Protein AF-A0A5E4LXY0-F1 (afdb_monomer_lite)

Sequence (237 aa):
MLNLQKIKDLVASKDISALKKYMGENNLVLDKLHHTIVPANKKEIAAKITYLDQTQHIKKIFLNSIFGLLSNDSSRWSDKRIGQSITLTGRCVVRHMSAMANKLLTGKYDYQGETVLYNDTDSVASNTGIETSVGSMTIEELFKKGKLFKNDHGKEYSFNDLIQITQYNNYTHGIQYQNYAAVYRHKVTKKRYVVTTSAGRKVCLTEDHGIMIIDNGNLISKSPAELKIGDKIISAQ

Foldseek 3Di:
DDDPVVQVVCVVVVPPPVNVVSCVVQQWDQPPVVRDIDHNCPPVVVVVVVVVVVVVVVVVVVVVVVLVLCCDPVHPNHDVVSNVVVVVVVVVVLLQVLQVVCCLQVVGRGNPDPDPPDPDPDDDDQQDWFAKPVGIDGLVVVQVPAPDWDDDPQKIKGADPVIWTWDQDPPVRDTDTDGDPIRIDRDDPFDWDWDADPVRDTDIDTQPFWFFFQDPNRTDTDGSVPDDVPTHGDDDD

Secondary structure (DSSP, 8-state):
---HHHHHHHHHTT-HHHHHHHHHHTTEEEETTTTEEEES-HHHHHHHHHHHHHHHHHHHHHHHHHHHHHH-TTSTT--HHHHHHHHHHHHHHHHHHHHHHHHHHHS---TTSSS-----SS---TT-EEEETTEEEEHHHHHHT-SEEEEETTEEEEE-SS-EEEEEETTTTEEEEEE-S-EEEE-----EEEEE-TTS-EEEEETT-PEEEEETTEEEEE-TTT--TT-EE----

Structure (mmCIF, N/CA/C/O backbone):
data_AF-A0A5E4LXY0-F1
#
_entry.id   AF-A0A5E4LXY0-F1
#
loop_
_atom_site.group_PDB
_atom_site.id
_atom_site.type_symbol
_atom_site.label_atom_id
_atom_site.label_alt_id
_atom_site.label_comp_id
_atom_site.label_asym_id
_atom_site.label_entity_id
_atom_site.label_seq_id
_atom_site.pdbx_PDB_ins_code
_atom_site.Cartn_x
_atom_site.Cartn_y
_atom_site.Cartn_z
_atom_site.occupancy
_atom_site.B_iso_or_equiv
_atom_site.auth_seq_id
_atom_site.auth_comp_id
_atom_site.auth_asym_id
_atom_site.auth_atom_id
_atom_site.pdbx_PDB_model_num
ATOM 1 N N . MET A 1 1 ? 16.370 18.026 25.046 1.00 57.47 1 MET A N 1
ATOM 2 C CA . MET A 1 1 ? 15.536 16.982 24.403 1.00 57.47 1 MET A CA 1
ATOM 3 C C . MET A 1 1 ? 14.255 16.870 25.218 1.00 57.47 1 MET A C 1
ATOM 5 O O . MET A 1 1 ? 14.359 16.867 26.438 1.00 57.47 1 MET A O 1
ATOM 9 N N . LEU A 1 2 ? 13.077 16.867 24.589 1.00 72.00 2 LEU A N 1
ATOM 10 C CA . LEU A 1 2 ? 11.798 16.832 25.309 1.00 72.00 2 LEU A CA 1
ATOM 11 C C . LEU A 1 2 ? 11.676 15.522 26.111 1.00 72.00 2 LEU A C 1
ATOM 13 O O . LEU A 1 2 ? 11.846 14.449 25.534 1.00 72.00 2 LEU A O 1
ATOM 17 N N . ASN A 1 3 ? 11.386 15.586 27.415 1.00 80.25 3 ASN A N 1
ATOM 18 C CA . ASN A 1 3 ? 11.214 14.384 28.236 1.00 80.25 3 ASN A CA 1
ATOM 19 C C . ASN A 1 3 ? 9.731 13.989 28.274 1.00 80.25 3 ASN A C 1
ATOM 21 O O . ASN A 1 3 ? 8.949 14.504 29.072 1.00 80.25 3 ASN A O 1
ATOM 25 N N . LEU A 1 4 ? 9.358 13.061 27.391 1.00 77.75 4 LEU A N 1
ATOM 26 C CA . LEU A 1 4 ? 7.982 12.579 27.247 1.00 77.75 4 LEU A CA 1
ATOM 27 C C . LEU A 1 4 ? 7.456 11.878 28.506 1.00 77.75 4 LEU A C 1
ATOM 29 O O . LEU A 1 4 ? 6.261 11.962 28.782 1.00 77.75 4 LEU A O 1
ATOM 33 N N . GLN A 1 5 ? 8.326 11.215 29.273 1.00 81.56 5 GLN A N 1
ATOM 34 C CA . GLN A 1 5 ? 7.917 10.531 30.499 1.00 81.56 5 GLN A CA 1
ATOM 35 C C . GLN A 1 5 ? 7.495 11.545 31.564 1.00 81.56 5 GLN A C 1
ATOM 37 O O . GLN A 1 5 ? 6.401 11.451 32.106 1.00 81.56 5 GLN A O 1
ATOM 42 N N . LYS A 1 6 ? 8.285 12.609 31.732 1.00 81.56 6 LYS A N 1
ATOM 43 C CA . LYS A 1 6 ? 7.977 13.699 32.665 1.00 81.56 6 LYS A CA 1
ATOM 44 C C . LYS A 1 6 ? 6.644 14.392 32.354 1.00 81.56 6 LYS A C 1
ATOM 46 O O . LYS A 1 6 ? 5.927 14.762 33.276 1.00 81.56 6 LYS A O 1
ATOM 51 N N . ILE A 1 7 ? 6.278 14.544 31.076 1.00 80.06 7 ILE A N 1
ATOM 52 C CA . ILE A 1 7 ? 4.961 15.086 30.686 1.00 80.06 7 ILE A CA 1
ATOM 53 C C . ILE A 1 7 ? 3.836 14.135 31.105 1.00 80.06 7 ILE A C 1
ATOM 55 O O . ILE A 1 7 ? 2.842 14.589 31.664 1.00 80.06 7 ILE A O 1
ATOM 59 N N . LYS A 1 8 ? 3.983 12.828 30.856 1.00 82.50 8 LYS A N 1
ATOM 60 C CA . LYS A 1 8 ? 2.978 11.826 31.247 1.00 82.50 8 LYS A CA 1
ATOM 61 C C . LYS A 1 8 ? 2.768 11.802 32.758 1.00 82.50 8 LYS A C 1
ATOM 63 O O . LYS A 1 8 ? 1.623 11.785 33.202 1.00 82.50 8 LYS A O 1
ATOM 68 N N . ASP A 1 9 ? 3.852 11.876 33.521 1.00 85.69 9 ASP A N 1
ATOM 69 C CA . ASP A 1 9 ? 3.806 11.872 34.982 1.00 85.69 9 ASP A CA 1
ATOM 70 C C . ASP A 1 9 ? 3.111 13.139 35.523 1.00 85.69 9 ASP A C 1
ATOM 72 O O . ASP A 1 9 ? 2.279 13.050 36.423 1.00 85.69 9 ASP A O 1
ATOM 76 N N . LEU A 1 10 ? 3.371 14.309 34.921 1.00 83.38 10 LEU A N 1
ATOM 77 C CA . LEU A 1 10 ? 2.709 15.578 35.268 1.00 83.38 10 LEU A CA 1
ATOM 78 C C . LEU A 1 10 ? 1.220 15.615 34.886 1.00 83.38 10 LEU A C 1
ATOM 80 O O . LEU A 1 10 ? 0.410 16.234 35.574 1.00 83.38 10 LEU A O 1
ATOM 84 N N . VAL A 1 11 ? 0.840 14.957 33.789 1.00 81.94 11 VAL A N 1
ATOM 85 C CA . VAL A 1 11 ? -0.572 14.804 33.405 1.00 81.94 11 VAL A CA 1
ATOM 86 C C . VAL A 1 11 ? -1.286 13.852 34.371 1.00 81.94 11 VAL A C 1
ATOM 88 O O . VAL A 1 11 ? -2.413 14.132 34.780 1.00 81.94 11 VAL A O 1
ATOM 91 N N . ALA A 1 12 ? -0.628 12.765 34.783 1.00 84.31 12 ALA A N 1
ATOM 92 C CA . ALA A 1 12 ? -1.168 11.810 35.748 1.00 84.31 12 ALA A CA 1
ATOM 93 C C . ALA A 1 12 ? -1.328 12.417 37.153 1.00 84.31 12 ALA A C 1
ATOM 95 O O . ALA A 1 12 ? -2.319 12.138 37.829 1.00 84.31 12 ALA A O 1
ATOM 96 N N . SER A 1 13 ? -0.401 13.286 37.573 1.00 84.56 13 SER A N 1
ATOM 97 C CA . SER A 1 13 ? -0.448 13.962 38.876 1.00 84.56 13 SER A CA 1
ATOM 98 C C . SER A 1 13 ? -1.488 15.087 38.966 1.00 84.56 13 SER A C 1
ATOM 100 O O . SER A 1 13 ? -1.750 15.577 40.063 1.00 84.56 13 SER A O 1
ATOM 102 N N . LYS A 1 14 ? -2.097 15.493 37.839 1.00 82.44 14 LYS A N 1
ATOM 103 C CA . LYS A 1 14 ? -3.066 16.604 37.731 1.00 82.44 14 LYS A CA 1
ATOM 104 C C . LYS A 1 14 ? -2.541 17.957 38.242 1.00 82.44 14 LYS A C 1
ATOM 106 O O . LYS A 1 14 ? -3.333 18.859 38.518 1.00 82.44 14 LYS A O 1
ATOM 111 N N . ASP A 1 15 ? -1.224 18.138 38.323 1.00 85.88 15 ASP A N 1
ATOM 112 C CA . ASP A 1 15 ? -0.617 19.410 38.721 1.00 85.88 15 ASP A CA 1
ATOM 113 C C . ASP A 1 15 ? -0.570 20.387 37.534 1.00 85.88 15 ASP A C 1
ATOM 115 O O . ASP A 1 15 ? 0.359 20.412 36.721 1.00 85.88 15 ASP A O 1
ATOM 119 N N . ILE A 1 16 ? -1.608 21.220 37.442 1.00 81.62 16 ILE A N 1
ATOM 120 C CA . ILE A 1 16 ? -1.788 22.202 36.366 1.00 81.62 16 ILE A CA 1
ATOM 121 C C . ILE A 1 16 ? -0.680 23.268 36.384 1.00 81.62 16 ILE A C 1
ATOM 123 O O . ILE A 1 16 ? -0.283 23.766 35.326 1.00 81.62 16 ILE A O 1
ATOM 127 N N . SER A 1 17 ? -0.169 23.628 37.562 1.00 84.81 17 SER A N 1
ATOM 128 C CA . SER A 1 17 ? 0.839 24.682 37.717 1.00 84.81 17 SER A CA 1
ATOM 129 C C . SER A 1 17 ? 2.208 24.203 37.249 1.00 84.81 17 SER A C 1
ATOM 131 O O . SER A 1 17 ? 2.859 24.879 36.445 1.00 84.81 17 SER A O 1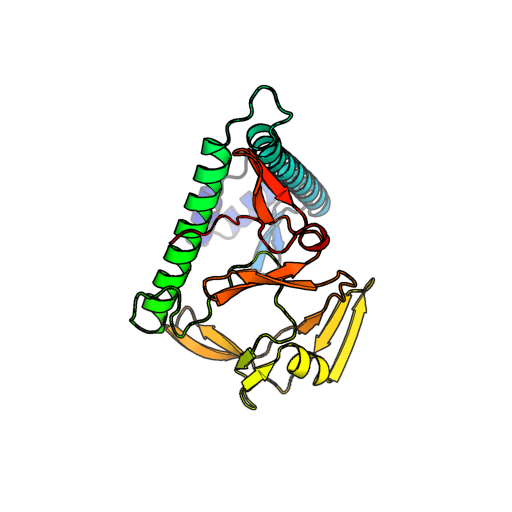
ATOM 133 N N . ALA A 1 18 ? 2.617 23.007 37.680 1.00 83.00 18 ALA A N 1
ATOM 134 C CA . ALA A 1 18 ? 3.858 22.391 37.221 1.00 83.00 18 ALA A CA 1
ATOM 135 C C . ALA A 1 18 ? 3.816 22.081 35.718 1.00 83.00 18 ALA A C 1
ATOM 137 O O . ALA A 1 18 ? 4.804 22.313 35.016 1.00 83.00 18 ALA A O 1
ATOM 138 N N . LEU A 1 19 ? 2.664 21.639 35.200 1.00 82.50 19 LEU A N 1
ATOM 139 C CA . LEU A 1 19 ? 2.481 21.384 33.772 1.00 82.50 19 LEU A CA 1
ATOM 140 C C . LEU A 1 19 ? 2.608 22.669 32.940 1.00 82.50 19 LEU A C 1
ATOM 142 O O . LEU A 1 19 ? 3.349 22.681 31.959 1.00 82.50 19 LEU A O 1
ATOM 146 N N . LYS A 1 20 ? 1.960 23.770 33.346 1.00 82.38 20 LYS A N 1
ATOM 147 C CA . LYS A 1 20 ? 2.089 25.071 32.660 1.00 82.38 20 LYS A CA 1
ATOM 148 C C . LYS A 1 20 ? 3.527 25.583 32.658 1.00 82.38 20 LYS A C 1
ATOM 150 O O . LYS A 1 20 ? 3.991 26.066 31.626 1.00 82.38 20 LYS A O 1
ATOM 155 N N . LYS A 1 21 ? 4.236 25.449 33.783 1.00 86.06 21 LYS A N 1
ATOM 156 C CA . LYS A 1 21 ? 5.650 25.833 33.891 1.00 86.06 21 LYS A CA 1
ATOM 157 C C . LYS A 1 21 ? 6.516 25.020 32.926 1.00 86.06 21 LYS A C 1
ATOM 159 O O . LYS A 1 21 ? 7.253 25.595 32.132 1.00 86.06 21 LYS A O 1
ATOM 164 N N . TYR A 1 22 ? 6.352 23.698 32.927 1.00 84.25 22 TYR A N 1
ATOM 165 C CA . TYR A 1 22 ? 7.094 22.802 32.041 1.00 84.25 22 TYR A CA 1
ATOM 166 C C . TYR A 1 22 ? 6.788 23.055 30.555 1.00 84.25 22 TYR A C 1
ATOM 168 O O . TYR A 1 22 ? 7.688 23.011 29.715 1.00 84.25 22 TYR A O 1
ATOM 176 N N . MET A 1 23 ? 5.528 23.351 30.222 1.00 82.81 23 MET A N 1
ATOM 177 C CA . MET A 1 23 ? 5.122 23.723 28.866 1.00 82.81 23 MET A CA 1
ATOM 178 C C . MET A 1 23 ? 5.769 25.038 28.415 1.00 82.81 23 MET A C 1
ATOM 180 O O . MET A 1 23 ? 6.268 25.100 27.293 1.00 82.81 23 MET A O 1
ATOM 184 N N . GLY A 1 24 ? 5.820 26.051 29.285 1.00 82.12 24 GLY A N 1
ATOM 185 C CA . GLY A 1 24 ? 6.496 27.321 29.006 1.00 82.12 24 GLY A CA 1
ATOM 186 C C . GLY A 1 24 ? 8.000 27.155 28.777 1.00 82.12 24 GLY A C 1
ATOM 187 O O . GLY A 1 24 ? 8.526 27.657 27.790 1.00 82.12 24 GLY A O 1
ATOM 188 N N . GLU A 1 25 ? 8.675 26.374 29.624 1.00 84.19 25 GLU A N 1
ATOM 189 C CA . GLU A 1 25 ? 10.115 26.082 29.503 1.00 84.19 25 GLU A CA 1
ATOM 190 C C . GLU A 1 25 ? 10.480 25.342 28.202 1.00 84.19 25 GLU A C 1
ATOM 192 O O . GLU A 1 25 ? 11.606 25.451 27.722 1.00 84.19 25 GLU A O 1
ATOM 197 N N . ASN A 1 26 ? 9.539 24.590 27.620 1.00 80.75 26 ASN A N 1
ATOM 198 C CA . ASN A 1 26 ? 9.763 23.771 26.424 1.00 80.75 26 ASN A CA 1
ATOM 199 C C . ASN A 1 26 ? 9.047 24.300 25.169 1.00 80.75 26 ASN A C 1
ATOM 201 O O . ASN A 1 26 ? 8.953 23.574 24.178 1.00 80.75 26 ASN A O 1
ATOM 205 N N . ASN A 1 27 ? 8.549 25.543 25.189 1.00 80.94 27 ASN A N 1
ATOM 206 C CA . ASN A 1 27 ? 7.806 26.154 24.081 1.00 80.94 27 ASN A CA 1
ATOM 207 C C . ASN A 1 27 ? 6.647 25.274 23.576 1.00 80.94 27 ASN A C 1
ATOM 209 O O . ASN A 1 27 ? 6.503 25.036 22.375 1.00 80.94 27 ASN A O 1
ATOM 213 N N . LEU A 1 28 ? 5.818 24.777 24.493 1.00 82.81 28 LEU A N 1
ATOM 214 C CA . LEU A 1 28 ? 4.635 23.969 24.206 1.00 82.81 28 LEU A CA 1
ATOM 215 C C . LEU A 1 28 ? 3.352 24.765 24.474 1.00 82.81 28 LEU A C 1
ATOM 217 O O . LEU A 1 28 ? 3.246 25.506 25.449 1.00 82.81 28 LEU A O 1
ATOM 221 N N . VAL A 1 29 ? 2.345 24.567 23.632 1.00 82.50 29 VAL A N 1
ATOM 222 C CA . VAL A 1 29 ? 1.012 25.164 23.727 1.00 82.50 29 VAL A CA 1
ATOM 223 C C . VAL A 1 29 ? -0.057 24.080 23.678 1.00 82.50 29 VAL A C 1
ATOM 225 O O . VAL A 1 29 ? 0.104 23.042 23.040 1.00 82.50 29 VAL A O 1
ATOM 228 N N . LEU A 1 30 ? -1.170 24.312 24.367 1.00 79.75 30 LEU A N 1
ATOM 229 C CA . LEU A 1 30 ? -2.322 23.424 24.287 1.00 79.75 30 LEU A CA 1
ATOM 230 C C . LEU A 1 30 ? -3.119 23.756 23.023 1.00 79.75 30 LEU A C 1
ATOM 232 O O . LEU A 1 30 ? -3.649 24.862 22.891 1.00 79.75 30 LEU A O 1
ATOM 236 N N . ASP A 1 31 ? -3.229 22.793 22.116 1.00 78.12 31 ASP A N 1
ATOM 237 C CA . ASP A 1 31 ? -4.178 22.858 21.017 1.00 78.12 31 ASP A CA 1
ATOM 238 C C . ASP A 1 31 ? -5.581 22.584 21.567 1.00 78.12 31 ASP A C 1
ATOM 240 O O . ASP A 1 31 ? -5.933 21.450 21.899 1.00 78.12 31 ASP A O 1
ATOM 244 N N . LYS A 1 32 ? -6.372 23.649 21.723 1.00 77.25 32 LYS A N 1
ATOM 245 C CA . LYS A 1 32 ? -7.717 23.581 22.314 1.00 77.25 32 LYS A CA 1
ATOM 246 C C . LYS A 1 32 ? -8.699 22.771 21.467 1.00 77.25 32 LYS A C 1
ATOM 248 O O . LYS A 1 32 ? -9.696 22.317 22.011 1.00 77.25 32 LYS A O 1
ATOM 253 N N . LEU A 1 33 ? -8.430 22.614 20.170 1.00 73.19 33 LEU A N 1
ATOM 254 C CA . LEU A 1 33 ? -9.339 21.961 19.230 1.00 73.19 33 LEU A CA 1
ATOM 255 C C . LEU A 1 33 ? -9.165 20.438 19.242 1.00 73.19 33 LEU A C 1
ATOM 257 O O . LEU A 1 33 ? -10.138 19.701 19.133 1.00 73.19 33 LEU A O 1
ATOM 261 N N . HIS A 1 34 ? -7.929 19.973 19.430 1.00 69.56 34 HIS A N 1
ATOM 262 C CA . HIS A 1 34 ? -7.596 18.546 19.482 1.00 69.56 34 HIS A CA 1
ATOM 263 C C . HIS A 1 34 ? -7.291 18.036 20.897 1.00 69.56 34 HIS A C 1
ATOM 265 O O . HIS A 1 34 ? -7.009 16.855 21.070 1.00 69.56 34 HIS A O 1
ATOM 271 N N . HIS A 1 35 ? -7.333 18.909 21.910 1.00 75.50 35 HIS A N 1
ATOM 272 C CA . HIS A 1 35 ? -6.935 18.610 23.292 1.00 75.50 35 HIS A CA 1
ATOM 273 C C . HIS A 1 35 ? -5.520 18.009 23.405 1.00 75.50 35 HIS A C 1
ATOM 275 O O . HIS A 1 35 ? -5.229 17.221 24.303 1.00 75.50 35 HIS A O 1
ATOM 281 N N . THR A 1 36 ? -4.617 18.403 22.503 1.00 76.50 36 THR A N 1
ATOM 282 C CA . THR A 1 36 ? -3.235 17.906 22.432 1.00 76.50 36 THR A CA 1
ATOM 283 C C . THR A 1 36 ? -2.228 18.990 22.786 1.00 76.50 36 THR A C 1
ATOM 285 O O . THR A 1 36 ? -2.414 20.156 22.447 1.00 76.50 36 THR A O 1
ATOM 288 N N . ILE A 1 37 ? -1.112 18.614 23.407 1.00 76.19 37 ILE A N 1
ATOM 289 C CA . ILE A 1 37 ? 0.019 19.521 23.622 1.00 76.19 37 ILE A CA 1
ATOM 290 C C . ILE A 1 37 ? 0.865 19.540 22.347 1.00 76.19 37 ILE A C 1
ATOM 292 O O . ILE A 1 37 ? 1.416 18.515 21.949 1.00 76.19 37 ILE A O 1
ATOM 296 N N . VAL A 1 38 ? 0.963 20.703 21.710 1.00 77.12 38 VAL A N 1
ATOM 297 C CA . VAL A 1 38 ? 1.720 20.909 20.472 1.00 77.12 38 VAL A CA 1
ATOM 298 C C . VAL A 1 38 ? 2.796 21.966 20.687 1.00 77.12 38 VAL A C 1
ATOM 300 O O . VAL A 1 38 ? 2.661 22.814 21.561 1.00 77.12 38 VAL A O 1
ATOM 303 N N . PRO A 1 39 ? 3.880 21.975 19.914 1.00 77.69 39 PRO A N 1
ATOM 304 C CA . PRO A 1 39 ? 4.881 23.021 20.061 1.00 77.69 39 PRO A CA 1
ATOM 305 C C . PRO A 1 39 ? 4.375 24.380 19.561 1.00 77.69 39 PRO A C 1
ATOM 307 O O . PRO A 1 39 ? 3.607 24.460 18.600 1.00 77.69 39 PRO A O 1
ATOM 310 N N . ALA A 1 40 ? 4.845 25.456 20.191 1.00 75.69 40 ALA A N 1
ATOM 311 C CA . ALA A 1 40 ? 4.483 26.832 19.864 1.00 75.69 40 ALA A CA 1
ATOM 312 C C . ALA A 1 40 ? 4.945 27.227 18.452 1.00 75.69 40 ALA A C 1
ATOM 314 O O . ALA A 1 40 ? 4.203 27.866 17.707 1.00 75.69 40 ALA A O 1
ATOM 315 N N . ASN A 1 41 ? 6.146 26.796 18.046 1.00 77.62 41 ASN A N 1
ATOM 316 C CA . ASN A 1 41 ? 6.693 27.097 16.724 1.00 77.62 41 ASN A CA 1
ATOM 317 C C . ASN A 1 41 ? 6.240 26.077 15.666 1.00 77.62 41 ASN A C 1
ATOM 319 O O . ASN A 1 41 ? 7.024 25.271 15.158 1.00 77.62 41 ASN A O 1
ATOM 323 N N . LYS A 1 42 ? 4.946 26.111 15.322 1.00 75.00 42 LYS A N 1
ATOM 324 C CA . LYS A 1 42 ? 4.349 25.198 14.329 1.00 75.00 42 LYS A CA 1
ATOM 325 C C . LYS A 1 42 ? 5.064 25.253 12.967 1.00 75.00 42 LYS A C 1
ATOM 327 O O . LYS A 1 42 ? 5.176 24.227 12.303 1.00 75.00 42 LYS A O 1
ATOM 332 N N . LYS A 1 43 ? 5.588 26.420 12.565 1.00 77.75 43 LYS A N 1
ATOM 333 C CA . LYS A 1 43 ? 6.234 26.629 11.255 1.00 77.75 43 LYS A CA 1
ATOM 334 C C . LYS A 1 43 ? 7.592 25.929 11.146 1.00 77.75 43 LYS A C 1
ATOM 336 O O . LYS A 1 43 ? 7.849 25.251 10.155 1.00 77.75 43 LYS A O 1
ATOM 341 N N . GLU A 1 44 ? 8.436 26.052 12.167 1.00 77.62 44 GLU A N 1
ATOM 342 C CA . GLU A 1 44 ? 9.748 25.390 12.207 1.00 77.62 44 GLU A CA 1
ATOM 343 C C . GLU A 1 44 ? 9.609 23.861 12.236 1.00 77.62 44 GLU A C 1
ATOM 345 O O . GLU A 1 44 ? 10.328 23.141 11.544 1.00 77.62 44 GLU A O 1
ATOM 350 N N . ILE A 1 45 ? 8.627 23.352 12.979 1.00 79.06 45 ILE A N 1
ATOM 351 C CA . ILE A 1 45 ? 8.371 21.911 13.051 1.00 79.06 45 ILE A CA 1
ATOM 352 C C . ILE A 1 45 ? 7.772 21.373 11.763 1.00 79.06 45 ILE A C 1
ATOM 354 O O . ILE A 1 45 ? 8.191 20.307 11.327 1.00 79.06 45 ILE A O 1
ATOM 358 N N . ALA A 1 46 ? 6.864 22.103 11.115 1.00 78.06 46 ALA A N 1
ATOM 359 C CA . ALA A 1 46 ? 6.365 21.722 9.797 1.00 78.06 46 ALA A CA 1
ATOM 360 C C . ALA A 1 46 ? 7.508 21.626 8.769 1.00 78.06 46 ALA A C 1
ATOM 362 O O . ALA A 1 46 ? 7.580 20.653 8.016 1.00 78.06 46 ALA A O 1
ATOM 363 N N . ALA A 1 47 ? 8.450 22.578 8.790 1.00 80.31 47 ALA A N 1
ATOM 364 C CA . ALA A 1 47 ? 9.643 22.530 7.946 1.00 80.31 47 ALA A CA 1
ATOM 365 C C . ALA A 1 47 ? 10.522 21.308 8.265 1.00 80.31 47 ALA A C 1
ATOM 367 O O . ALA A 1 47 ? 10.954 20.599 7.356 1.00 80.31 47 ALA A O 1
ATOM 368 N N . LYS A 1 48 ? 10.728 21.000 9.551 1.00 82.00 48 LYS A N 1
ATOM 369 C CA . LYS A 1 48 ? 11.496 19.824 9.983 1.00 82.00 48 LYS A CA 1
ATOM 370 C C . LYS A 1 48 ? 10.819 18.501 9.618 1.00 82.00 48 LYS A C 1
ATOM 372 O O . LYS A 1 48 ? 11.505 17.582 9.184 1.00 82.00 48 LYS A O 1
ATOM 377 N N . ILE A 1 49 ? 9.498 18.399 9.769 1.00 80.62 49 ILE A N 1
ATOM 378 C CA . ILE A 1 49 ? 8.710 17.231 9.349 1.00 80.62 49 ILE A CA 1
ATOM 379 C C . ILE A 1 49 ? 8.867 17.031 7.845 1.00 80.62 49 ILE A C 1
ATOM 381 O O . ILE A 1 49 ? 9.210 15.935 7.424 1.00 80.62 49 ILE A O 1
ATOM 385 N N . THR A 1 50 ? 8.708 18.096 7.057 1.00 85.50 50 THR A N 1
ATOM 386 C CA . THR A 1 50 ? 8.870 18.045 5.595 1.00 85.50 50 THR A CA 1
ATOM 387 C C . THR A 1 50 ? 10.272 17.574 5.206 1.00 85.50 50 THR A C 1
ATOM 389 O O . THR A 1 50 ? 10.419 16.686 4.373 1.00 85.50 50 THR A O 1
ATOM 392 N N . TYR A 1 51 ? 11.312 18.113 5.847 1.00 89.69 51 TYR A N 1
ATOM 393 C CA . TYR A 1 51 ? 12.695 17.691 5.620 1.00 89.69 51 TYR A CA 1
ATOM 394 C C . TYR A 1 51 ? 12.929 16.209 5.967 1.00 89.69 51 TYR A C 1
ATOM 396 O O . TYR A 1 51 ? 13.588 15.480 5.219 1.00 89.69 51 TYR A O 1
ATOM 404 N N . LEU A 1 52 ? 12.392 15.742 7.099 1.00 88.31 52 LEU A N 1
ATOM 405 C CA . LEU A 1 52 ? 12.511 14.345 7.521 1.00 88.31 52 LEU A CA 1
ATOM 406 C C . LEU A 1 52 ? 11.731 13.402 6.601 1.00 88.31 52 LEU A C 1
ATOM 408 O O . LEU A 1 52 ? 12.245 12.332 6.283 1.00 88.31 52 LEU A O 1
ATOM 412 N N . ASP A 1 53 ? 10.552 13.811 6.139 1.00 87.69 53 ASP A N 1
ATOM 413 C CA . ASP A 1 53 ? 9.731 13.067 5.182 1.00 87.69 53 ASP A CA 1
ATOM 414 C C . ASP A 1 53 ? 10.440 12.936 3.825 1.00 87.69 53 ASP A C 1
ATOM 416 O O . ASP A 1 53 ? 10.607 11.833 3.304 1.00 87.69 53 ASP A O 1
ATOM 420 N N . GLN A 1 54 ? 11.012 14.030 3.311 1.00 89.62 54 GLN A N 1
ATOM 421 C CA . GLN A 1 54 ? 11.856 14.004 2.111 1.00 89.62 54 GLN A CA 1
ATOM 422 C C . GLN A 1 54 ? 13.070 13.084 2.286 1.00 89.62 54 GLN A C 1
ATOM 424 O O . GLN A 1 54 ? 13.385 12.279 1.410 1.00 89.62 54 GLN A O 1
ATOM 429 N N . THR A 1 55 ? 13.737 13.149 3.439 1.00 91.38 55 THR A N 1
ATOM 430 C CA . THR A 1 55 ? 14.887 12.284 3.738 1.00 91.38 55 THR A CA 1
ATOM 431 C C . THR A 1 55 ? 14.478 10.813 3.826 1.00 91.38 55 THR A C 1
ATOM 433 O O . THR A 1 55 ? 15.184 9.940 3.315 1.00 91.38 55 THR A O 1
ATOM 436 N N . GLN A 1 56 ? 13.336 10.515 4.449 1.00 92.31 56 GLN A N 1
ATOM 437 C CA . GLN A 1 56 ? 12.760 9.173 4.485 1.00 92.31 56 GLN A CA 1
ATOM 438 C C . GLN A 1 56 ? 12.463 8.679 3.065 1.00 92.31 56 GLN A C 1
ATOM 440 O O . GLN A 1 56 ? 12.799 7.542 2.729 1.00 92.31 56 GLN A O 1
ATOM 445 N N . HIS A 1 57 ? 11.880 9.530 2.221 1.00 86.38 57 HIS A N 1
ATOM 446 C CA . HIS A 1 57 ? 11.567 9.207 0.834 1.00 86.38 57 HIS A CA 1
ATOM 447 C C . HIS A 1 57 ? 12.828 8.875 0.025 1.00 86.38 57 HIS A C 1
ATOM 449 O O . HIS A 1 57 ? 12.879 7.837 -0.634 1.00 86.38 57 HIS A O 1
ATOM 455 N N . ILE A 1 58 ? 13.885 9.685 0.150 1.00 90.12 58 ILE A N 1
ATOM 456 C CA . ILE A 1 58 ? 15.185 9.433 -0.493 1.00 90.12 58 ILE A CA 1
ATOM 457 C C . ILE A 1 58 ? 15.767 8.092 -0.035 1.00 90.12 58 ILE A C 1
ATOM 459 O O . ILE A 1 58 ? 16.197 7.292 -0.865 1.00 90.12 58 ILE A O 1
ATOM 463 N N . LYS A 1 59 ? 15.741 7.803 1.272 1.00 92.62 59 LYS A N 1
ATOM 464 C CA . LYS A 1 59 ? 16.221 6.518 1.809 1.00 92.62 59 LYS A CA 1
ATOM 465 C C . LYS A 1 59 ? 15.416 5.335 1.275 1.00 92.62 59 LYS A C 1
ATOM 467 O O . LYS A 1 59 ? 16.002 4.301 0.968 1.00 92.62 59 LYS A O 1
ATOM 472 N N . LYS A 1 60 ? 14.097 5.487 1.129 1.00 89.44 60 LYS A N 1
ATOM 473 C CA . LYS A 1 60 ? 13.225 4.466 0.533 1.00 89.44 60 LYS A CA 1
ATOM 474 C C . LYS A 1 60 ? 13.591 4.210 -0.930 1.00 89.44 60 LYS A C 1
ATOM 476 O O . LYS A 1 60 ? 13.732 3.053 -1.315 1.00 89.44 60 LYS A O 1
ATOM 481 N N . ILE A 1 61 ? 13.785 5.267 -1.723 1.00 89.69 61 ILE A N 1
ATOM 482 C CA . ILE A 1 61 ? 14.247 5.144 -3.114 1.00 89.69 61 ILE A CA 1
ATOM 483 C C . ILE A 1 61 ? 15.591 4.423 -3.148 1.00 89.69 61 ILE A C 1
ATOM 485 O O . ILE A 1 61 ? 15.736 3.450 -3.874 1.00 89.69 61 ILE A O 1
ATOM 489 N N . PHE A 1 62 ? 16.551 4.853 -2.331 1.00 90.06 62 PHE A N 1
ATOM 490 C CA . PHE A 1 62 ? 17.881 4.255 -2.287 1.00 90.06 62 PHE A CA 1
ATOM 491 C C . PHE A 1 62 ? 17.836 2.755 -1.960 1.00 90.06 62 PHE A C 1
ATOM 493 O O . PHE A 1 62 ? 18.470 1.958 -2.648 1.00 90.06 62 PHE A O 1
ATOM 500 N N . LEU A 1 63 ? 17.031 2.357 -0.970 1.00 87.62 63 LEU A N 1
ATOM 501 C CA . LEU A 1 63 ? 16.839 0.954 -0.603 1.00 87.62 63 LEU A CA 1
ATOM 502 C C . LEU A 1 63 ? 16.250 0.134 -1.764 1.00 87.62 63 LEU A C 1
ATOM 504 O O . LEU A 1 63 ? 16.758 -0.939 -2.091 1.00 87.62 63 LEU A O 1
ATOM 508 N N . ASN A 1 64 ? 15.215 0.661 -2.422 1.00 84.50 64 ASN A N 1
ATOM 509 C CA . ASN A 1 64 ? 14.587 0.003 -3.569 1.00 84.50 64 ASN A CA 1
ATOM 510 C C . ASN A 1 64 ? 15.537 -0.071 -4.778 1.00 84.50 64 ASN A C 1
ATOM 512 O O . ASN A 1 64 ? 15.547 -1.066 -5.502 1.00 84.50 64 ASN A O 1
ATOM 516 N N . SER A 1 65 ? 16.380 0.942 -4.973 1.00 85.69 65 SER A N 1
ATOM 517 C CA . SER A 1 65 ? 17.390 0.964 -6.031 1.00 85.69 65 SER A CA 1
ATOM 518 C C . SER A 1 65 ? 18.507 -0.050 -5.792 1.00 85.69 65 SER A C 1
ATOM 520 O O . SER A 1 65 ? 18.976 -0.651 -6.754 1.00 85.69 65 SER A O 1
ATOM 522 N N . ILE A 1 66 ? 18.908 -0.304 -4.539 1.00 86.31 66 ILE A N 1
ATOM 523 C CA . ILE A 1 66 ? 19.863 -1.380 -4.215 1.00 86.31 66 ILE A CA 1
ATOM 524 C C . ILE A 1 66 ? 19.284 -2.738 -4.611 1.00 86.31 66 ILE A C 1
ATOM 526 O O . ILE A 1 66 ? 19.978 -3.541 -5.230 1.00 86.31 66 ILE A O 1
ATOM 530 N N . PHE A 1 67 ? 18.007 -2.987 -4.310 1.00 82.44 67 PHE A N 1
ATOM 531 C CA . PHE A 1 67 ? 17.337 -4.202 -4.771 1.00 82.44 67 PHE A CA 1
ATOM 532 C C . PHE A 1 67 ? 17.370 -4.321 -6.304 1.00 82.44 67 PHE A C 1
ATOM 534 O O . PHE A 1 67 ? 17.714 -5.384 -6.829 1.00 82.44 67 PHE A O 1
ATOM 541 N N . GLY A 1 68 ? 17.083 -3.224 -7.013 1.00 81.31 68 GLY A N 1
ATOM 542 C CA . GLY A 1 68 ? 17.192 -3.157 -8.471 1.00 81.31 68 GLY A CA 1
ATOM 543 C C . GLY A 1 68 ? 18.607 -3.456 -8.976 1.00 81.31 68 GLY A C 1
ATOM 544 O O . GLY A 1 68 ? 18.767 -4.243 -9.901 1.00 81.31 68 GLY A O 1
ATOM 545 N N . LEU A 1 69 ? 19.640 -2.902 -8.334 1.00 85.38 69 LEU A N 1
ATOM 546 C CA . LEU A 1 69 ? 21.046 -3.134 -8.676 1.00 85.38 69 LEU A CA 1
ATOM 547 C C . LEU A 1 69 ? 21.462 -4.599 -8.483 1.00 85.38 69 LEU A C 1
ATOM 549 O O . LEU A 1 69 ? 22.159 -5.148 -9.331 1.00 85.38 69 LEU A O 1
ATOM 553 N N . LEU A 1 70 ? 21.059 -5.224 -7.375 1.00 83.44 70 LEU A N 1
ATOM 554 C CA . LEU A 1 70 ? 21.405 -6.616 -7.055 1.00 83.44 70 LEU A CA 1
ATOM 555 C C . LEU A 1 70 ? 20.641 -7.632 -7.912 1.00 83.44 70 LEU A C 1
ATOM 557 O O . LEU A 1 70 ? 21.087 -8.767 -8.063 1.00 83.44 70 LEU A O 1
ATOM 561 N N . SER A 1 71 ? 19.502 -7.230 -8.473 1.00 73.94 71 SER A N 1
ATOM 562 C CA . SER A 1 71 ? 18.669 -8.086 -9.325 1.00 73.94 71 SER A CA 1
ATOM 563 C C . SER A 1 71 ? 18.885 -7.846 -10.824 1.00 73.94 71 SER A C 1
ATOM 565 O O . SER A 1 71 ? 18.309 -8.568 -11.631 1.00 73.94 71 SER A O 1
ATOM 567 N N . ASN A 1 72 ? 19.667 -6.833 -11.210 1.00 79.06 72 ASN A N 1
ATOM 568 C CA . ASN A 1 72 ? 19.910 -6.473 -12.608 1.00 79.06 72 ASN A CA 1
ATOM 569 C C . ASN A 1 72 ? 21.160 -7.177 -13.145 1.00 79.06 72 ASN A C 1
ATOM 571 O O . ASN A 1 72 ? 22.260 -6.837 -12.724 1.00 79.06 72 ASN A O 1
ATOM 575 N N . ASP A 1 73 ? 20.997 -8.069 -14.123 1.00 77.56 73 ASP A N 1
ATOM 576 C CA . ASP A 1 73 ? 22.076 -8.844 -14.761 1.00 77.56 73 ASP A CA 1
ATOM 577 C C . ASP A 1 73 ? 23.243 -7.989 -15.297 1.00 77.56 73 ASP A C 1
ATOM 579 O O . ASP A 1 73 ? 24.378 -8.458 -15.345 1.00 77.56 73 ASP A O 1
ATOM 583 N N . SER A 1 74 ? 23.004 -6.720 -15.645 1.00 81.69 74 SER A N 1
ATOM 584 C CA . SER A 1 74 ? 24.050 -5.785 -16.091 1.00 81.69 74 SER A CA 1
ATOM 585 C C . SER A 1 74 ? 24.947 -5.273 -14.953 1.00 81.69 74 SER A C 1
ATOM 587 O O . SER A 1 74 ? 25.964 -4.625 -15.201 1.00 81.69 74 SER A O 1
ATOM 589 N N . SER A 1 75 ? 24.578 -5.518 -13.695 1.00 84.12 75 SER A N 1
ATOM 590 C CA . SER A 1 75 ? 25.367 -5.155 -12.521 1.00 84.12 75 SER A CA 1
ATOM 591 C C . SER A 1 75 ? 26.404 -6.226 -12.204 1.00 84.12 75 SER A C 1
ATOM 593 O O . SER A 1 75 ? 26.097 -7.416 -12.139 1.00 84.12 75 SER A O 1
ATOM 595 N N . ARG A 1 76 ? 27.630 -5.792 -11.887 1.00 85.81 76 ARG A N 1
ATOM 596 C CA . ARG A 1 76 ? 28.726 -6.678 -11.453 1.00 85.81 76 ARG A CA 1
ATOM 597 C C . ARG A 1 76 ? 28.399 -7.457 -10.174 1.00 85.81 76 ARG A C 1
ATOM 599 O O . ARG A 1 76 ? 28.971 -8.513 -9.941 1.00 85.81 76 ARG A O 1
ATOM 606 N N . TRP A 1 77 ? 27.512 -6.919 -9.339 1.00 83.88 77 TRP A N 1
ATOM 607 C CA . TRP A 1 77 ? 27.099 -7.526 -8.069 1.00 83.88 77 TRP A CA 1
ATOM 608 C C . TRP A 1 77 ? 25.749 -8.238 -8.165 1.00 83.88 77 TRP A C 1
ATOM 610 O O . TRP A 1 77 ? 25.098 -8.449 -7.142 1.00 83.88 77 TRP A O 1
ATOM 620 N N . SER A 1 78 ? 25.293 -8.550 -9.377 1.00 84.81 78 SER A N 1
ATOM 621 C CA . SER A 1 78 ? 24.004 -9.197 -9.563 1.00 84.81 78 SER A CA 1
ATOM 622 C C . SER A 1 78 ? 24.019 -10.645 -9.078 1.00 84.81 78 SER A C 1
ATOM 624 O O . SER A 1 78 ? 24.913 -11.428 -9.400 1.00 84.81 78 SER A O 1
ATOM 626 N N . ASP A 1 79 ? 23.007 -11.006 -8.288 1.00 84.50 79 ASP A N 1
ATOM 627 C CA . ASP A 1 79 ? 22.737 -12.387 -7.898 1.00 84.50 79 ASP A CA 1
ATOM 628 C C . ASP A 1 79 ? 21.228 -12.642 -7.936 1.00 84.50 79 ASP A C 1
ATOM 630 O O . ASP A 1 79 ? 20.447 -12.173 -7.100 1.00 84.50 79 ASP A O 1
ATOM 634 N N . LYS A 1 80 ? 20.819 -13.455 -8.910 1.00 77.94 80 LYS A N 1
ATOM 635 C CA . LYS A 1 80 ? 19.417 -13.813 -9.168 1.00 77.94 80 LYS A CA 1
ATOM 636 C C . LYS A 1 80 ? 18.733 -14.446 -7.960 1.00 77.94 80 LYS A C 1
ATOM 638 O O . LYS A 1 80 ? 17.528 -14.264 -7.773 1.00 77.94 80 LYS A O 1
ATOM 643 N N . ARG A 1 81 ? 19.486 -15.159 -7.119 1.00 84.19 81 ARG A N 1
ATOM 644 C CA . ARG A 1 81 ? 18.954 -15.835 -5.928 1.00 84.19 81 ARG A CA 1
ATOM 645 C C . ARG A 1 81 ? 18.471 -14.824 -4.895 1.00 84.19 81 ARG A C 1
ATOM 647 O O . ARG A 1 81 ? 17.485 -15.086 -4.211 1.00 84.19 81 ARG A O 1
ATOM 654 N N . ILE A 1 82 ? 19.113 -13.657 -4.815 1.00 83.75 82 ILE A N 1
ATOM 655 C CA . ILE A 1 82 ? 18.718 -12.580 -3.901 1.00 83.75 82 ILE A CA 1
ATOM 656 C C . ILE A 1 82 ? 17.370 -11.998 -4.337 1.00 83.75 82 ILE A C 1
ATOM 658 O O . ILE A 1 82 ? 16.442 -11.930 -3.528 1.00 83.75 82 ILE A O 1
ATOM 662 N N . GLY A 1 83 ? 17.228 -11.660 -5.623 1.00 78.50 83 GLY A N 1
ATOM 663 C CA . GLY A 1 83 ? 15.976 -11.139 -6.177 1.00 78.50 83 GLY A CA 1
ATOM 664 C C . GLY A 1 83 ? 14.803 -12.110 -5.997 1.00 78.50 83 GLY A C 1
ATOM 665 O O . GLY A 1 83 ? 13.719 -11.721 -5.546 1.00 78.50 83 GLY A O 1
ATOM 666 N N . GLN A 1 84 ? 15.041 -13.397 -6.274 1.00 79.31 84 GLN A N 1
ATOM 667 C CA . GLN A 1 84 ? 14.060 -14.466 -6.069 1.00 79.31 84 GLN A CA 1
ATOM 668 C C . GLN A 1 84 ? 13.691 -14.644 -4.592 1.00 79.31 84 GLN A C 1
ATOM 670 O O . GLN A 1 84 ? 12.505 -14.711 -4.273 1.00 79.31 84 GLN A O 1
ATOM 675 N N . SER A 1 85 ? 14.681 -14.684 -3.697 1.00 86.31 85 SER A N 1
ATOM 676 C CA . SER A 1 85 ? 14.476 -14.862 -2.255 1.00 86.31 85 SER A CA 1
ATOM 677 C C . SER A 1 85 ? 13.624 -13.742 -1.655 1.00 86.31 85 SER A C 1
ATOM 679 O O . SER A 1 85 ? 12.623 -14.014 -0.988 1.00 86.31 85 SER A O 1
ATOM 681 N N . ILE A 1 86 ? 13.951 -12.481 -1.956 1.00 80.50 86 ILE A N 1
ATOM 682 C CA . ILE A 1 86 ? 13.204 -11.312 -1.469 1.00 80.50 86 ILE A CA 1
ATOM 683 C C . ILE A 1 86 ? 11.766 -11.335 -2.001 1.00 80.50 86 ILE A C 1
ATOM 685 O O . ILE A 1 86 ? 10.817 -11.173 -1.232 1.00 80.50 86 ILE A O 1
ATOM 689 N N . THR A 1 87 ? 11.593 -11.597 -3.300 1.00 78.69 87 THR A N 1
ATOM 690 C CA . THR A 1 87 ? 10.267 -11.630 -3.939 1.00 78.69 87 THR A CA 1
ATOM 691 C C . THR A 1 87 ? 9.396 -12.751 -3.373 1.00 78.69 87 THR A C 1
ATOM 693 O O . THR A 1 87 ? 8.221 -12.536 -3.069 1.00 78.69 87 THR A O 1
ATOM 696 N N . LEU A 1 88 ? 9.957 -13.952 -3.213 1.00 79.94 88 LEU A N 1
ATOM 697 C CA . LEU A 1 88 ? 9.229 -15.097 -2.674 1.00 79.94 88 LEU A CA 1
ATOM 698 C C . LEU A 1 88 ? 8.859 -14.871 -1.206 1.00 79.94 88 LEU A C 1
ATOM 700 O O . LEU A 1 88 ? 7.709 -15.089 -0.834 1.00 79.94 88 LEU A O 1
ATOM 704 N N . THR A 1 89 ? 9.793 -14.353 -0.405 1.00 85.25 89 THR A N 1
ATOM 705 C CA . THR A 1 89 ? 9.549 -14.011 1.004 1.00 85.25 89 THR A CA 1
ATOM 706 C C . THR A 1 89 ? 8.432 -12.979 1.129 1.00 85.25 89 THR A C 1
ATOM 708 O O . THR A 1 89 ? 7.499 -13.188 1.902 1.00 85.25 89 THR A O 1
ATOM 711 N N . GLY A 1 90 ? 8.455 -11.916 0.316 1.00 81.31 90 GLY A N 1
ATOM 712 C CA . GLY A 1 90 ? 7.387 -10.914 0.289 1.00 81.31 90 GLY A CA 1
ATOM 713 C C . GLY A 1 90 ? 6.016 -11.528 -0.007 1.00 81.31 90 GLY A C 1
ATOM 714 O O . GLY A 1 90 ? 5.050 -11.268 0.710 1.00 81.31 90 GLY A O 1
ATOM 715 N N . ARG A 1 91 ? 5.932 -12.423 -1.000 1.00 77.12 91 ARG A N 1
ATOM 716 C CA . ARG A 1 91 ? 4.684 -13.139 -1.326 1.00 77.12 91 ARG A CA 1
ATOM 717 C C . ARG A 1 91 ? 4.216 -14.052 -0.189 1.00 77.12 91 ARG A C 1
ATOM 719 O O . ARG A 1 91 ? 3.018 -14.097 0.085 1.00 77.12 91 ARG A O 1
ATOM 726 N N . CYS A 1 92 ? 5.129 -14.757 0.479 1.00 81.62 92 CYS A N 1
ATOM 727 C CA . CYS A 1 92 ? 4.803 -15.596 1.633 1.00 81.62 92 CYS A CA 1
ATOM 728 C C . CYS A 1 92 ? 4.238 -14.770 2.795 1.00 81.62 92 CYS A C 1
ATOM 730 O O . CYS A 1 92 ? 3.224 -15.157 3.373 1.00 81.62 92 CYS A O 1
ATOM 732 N N . VAL A 1 93 ? 4.838 -13.612 3.089 1.00 81.69 93 VAL A N 1
ATOM 733 C CA . VAL A 1 93 ? 4.347 -12.689 4.123 1.00 81.69 93 VAL A CA 1
ATOM 734 C C . VAL A 1 93 ? 2.940 -12.195 3.784 1.00 81.69 93 VAL A C 1
ATOM 736 O O . VAL A 1 93 ? 2.054 -12.282 4.630 1.00 81.69 93 VAL A O 1
ATOM 739 N N . VAL A 1 94 ? 2.688 -11.767 2.541 1.00 78.38 94 VAL A N 1
ATOM 740 C CA . VAL A 1 94 ? 1.351 -11.311 2.112 1.00 78.38 94 VAL A CA 1
ATOM 741 C C . VAL A 1 94 ? 0.306 -12.425 2.231 1.00 78.38 94 VAL A C 1
ATOM 743 O O . VAL A 1 94 ? -0.782 -12.190 2.763 1.00 78.38 94 VAL A O 1
ATOM 746 N N . ARG A 1 95 ? 0.626 -13.651 1.790 1.00 78.62 95 ARG A N 1
ATOM 747 C CA . ARG A 1 95 ? -0.269 -14.815 1.935 1.00 78.62 95 ARG A CA 1
ATOM 748 C C . ARG A 1 95 ? -0.561 -15.110 3.407 1.00 78.62 95 ARG A C 1
ATOM 750 O O . ARG A 1 95 ? -1.716 -15.323 3.760 1.00 78.62 95 ARG A O 1
ATOM 757 N N . HIS A 1 96 ? 0.460 -15.078 4.263 1.00 85.00 96 HIS A N 1
ATOM 758 C CA . HIS A 1 96 ? 0.308 -15.300 5.701 1.00 85.00 96 HIS A CA 1
ATOM 759 C C . HIS A 1 96 ? -0.579 -14.237 6.358 1.00 85.00 96 HIS A C 1
ATOM 761 O O . HIS A 1 96 ? -1.519 -14.582 7.071 1.00 85.00 96 HIS A O 1
ATOM 767 N N . MET A 1 97 ? -0.333 -12.955 6.076 1.00 79.06 97 MET A N 1
ATOM 768 C CA . MET A 1 97 ? -1.148 -11.854 6.596 1.00 79.06 97 MET A CA 1
ATOM 769 C C . MET A 1 97 ? -2.606 -11.966 6.139 1.00 79.06 97 MET A C 1
ATOM 771 O O . MET A 1 97 ? -3.516 -11.790 6.947 1.00 79.06 97 MET A O 1
ATOM 775 N N . SER A 1 98 ? -2.829 -12.323 4.873 1.00 75.19 98 SER A N 1
ATOM 776 C CA . SER A 1 98 ? -4.174 -12.506 4.314 1.00 75.19 98 SER A CA 1
ATOM 777 C C . SER A 1 98 ? -4.899 -13.692 4.955 1.00 75.19 98 SER A C 1
ATOM 779 O O . SER A 1 98 ? -6.046 -13.556 5.373 1.00 75.19 98 SER A O 1
ATOM 781 N N . ALA A 1 99 ? -4.220 -14.830 5.130 1.00 81.19 99 ALA A N 1
ATOM 782 C CA . ALA A 1 99 ? -4.779 -15.993 5.819 1.00 81.19 99 ALA A CA 1
ATOM 783 C C . ALA A 1 99 ? -5.077 -15.722 7.300 1.00 81.19 99 ALA A C 1
ATOM 785 O O . ALA A 1 99 ? -6.085 -16.189 7.828 1.00 81.19 99 ALA A O 1
ATOM 786 N N . MET A 1 100 ? -4.220 -14.951 7.975 1.00 83.31 100 MET A N 1
ATOM 787 C CA . MET A 1 100 ? -4.423 -14.581 9.374 1.00 83.31 100 MET A CA 1
ATOM 788 C C . MET A 1 100 ? -5.616 -13.637 9.539 1.00 83.31 100 MET A C 1
ATOM 790 O O . MET A 1 100 ? -6.426 -13.838 10.441 1.00 83.31 100 MET A O 1
ATOM 794 N N . ALA A 1 101 ? -5.773 -12.651 8.655 1.00 77.12 101 ALA A N 1
ATOM 795 C CA . ALA A 1 101 ? -6.955 -11.795 8.658 1.00 77.12 101 ALA A CA 1
ATOM 796 C C . ALA A 1 101 ? -8.236 -12.594 8.389 1.00 77.12 101 ALA A C 1
ATOM 798 O O . ALA A 1 101 ? -9.210 -12.446 9.125 1.00 77.12 101 ALA A O 1
ATOM 799 N N . ASN A 1 102 ? -8.207 -13.509 7.414 1.00 77.00 102 ASN A N 1
ATOM 800 C CA . ASN A 1 102 ? -9.308 -14.440 7.178 1.00 77.00 102 ASN A CA 1
ATOM 801 C C . ASN A 1 102 ? -9.632 -15.271 8.422 1.00 77.00 102 ASN A C 1
ATOM 803 O O . ASN A 1 102 ? -10.801 -15.385 8.783 1.00 77.00 102 ASN A O 1
ATOM 807 N N . LYS A 1 103 ? -8.624 -15.780 9.137 1.00 83.19 103 LYS A N 1
ATOM 808 C CA . LYS A 1 103 ? -8.833 -16.528 10.384 1.00 83.19 103 LYS A CA 1
ATOM 809 C C . LYS A 1 103 ? -9.514 -15.680 11.453 1.00 83.19 103 LYS A C 1
ATOM 811 O O . LYS A 1 103 ? -10.414 -16.174 12.123 1.00 83.19 103 LYS A O 1
ATOM 816 N N . LEU A 1 104 ? -9.086 -14.432 11.619 1.00 79.75 104 LEU A N 1
ATOM 817 C CA . LEU A 1 104 ? -9.654 -13.527 12.619 1.00 79.75 104 LEU A CA 1
ATOM 818 C C . LEU A 1 104 ? -11.112 -13.160 12.317 1.00 79.75 104 LEU A C 1
ATOM 820 O O . LEU A 1 104 ? -11.884 -12.977 13.250 1.00 79.75 104 LEU A O 1
ATOM 824 N N . LEU A 1 105 ? -11.484 -13.068 11.038 1.00 76.50 105 LEU A N 1
ATOM 825 C CA . LEU A 1 105 ? -12.804 -12.590 10.615 1.00 76.50 105 LEU A CA 1
ATOM 826 C C . LEU A 1 105 ? -13.806 -13.716 10.327 1.00 76.50 105 LEU A C 1
ATOM 828 O O . LEU A 1 105 ? -14.986 -13.578 10.626 1.00 76.50 105 LEU A O 1
ATOM 832 N N . THR A 1 106 ? -13.344 -14.835 9.769 1.00 79.56 106 THR A N 1
ATOM 833 C CA . THR A 1 106 ? -14.186 -15.968 9.328 1.00 79.56 106 THR A CA 1
ATOM 834 C C . THR A 1 106 ? -13.952 -17.242 10.143 1.00 79.56 106 THR A C 1
ATOM 836 O O . THR A 1 106 ? -14.615 -18.256 9.932 1.00 79.56 106 THR A O 1
ATOM 839 N N . GLY A 1 107 ? -12.968 -17.238 11.048 1.00 83.81 107 GLY A N 1
ATOM 840 C CA . GLY A 1 107 ? -12.550 -18.414 11.815 1.00 83.81 107 GLY A CA 1
ATOM 841 C C . GLY A 1 107 ? -11.665 -19.400 11.041 1.00 83.81 107 GLY A C 1
ATOM 842 O O . GLY A 1 107 ? -11.107 -20.315 11.648 1.00 83.81 107 GLY A O 1
ATOM 843 N N . LYS A 1 108 ? -11.484 -19.224 9.723 1.00 83.06 108 LYS A N 1
ATOM 844 C CA . LYS A 1 108 ? -10.724 -20.145 8.860 1.00 83.06 108 LYS A CA 1
ATOM 845 C C . LYS A 1 108 ? -9.415 -19.524 8.378 1.00 83.06 108 LYS A C 1
ATOM 847 O O . LYS A 1 108 ? -9.397 -18.423 7.839 1.00 83.06 108 LYS A O 1
ATOM 852 N N . TYR A 1 109 ? -8.307 -20.243 8.554 1.00 85.75 109 TYR A N 1
ATOM 853 C CA . TYR A 1 109 ? -6.997 -19.820 8.056 1.00 85.75 109 TYR A CA 1
ATOM 854 C C . TYR A 1 109 ? -6.852 -20.195 6.580 1.00 85.75 109 TYR A C 1
ATOM 856 O O . TYR A 1 109 ? -6.403 -21.288 6.245 1.00 85.75 109 TYR A O 1
ATOM 864 N N . ASP A 1 110 ? -7.258 -19.281 5.708 1.00 79.31 110 ASP A N 1
ATOM 865 C CA . ASP A 1 110 ? -7.173 -19.444 4.260 1.00 79.31 110 ASP A CA 1
ATOM 866 C C . ASP A 1 110 ? -6.831 -18.099 3.613 1.00 79.31 110 ASP A C 1
ATOM 868 O O . ASP A 1 110 ? -7.503 -17.099 3.850 1.00 79.31 110 ASP A O 1
ATOM 872 N N . TYR A 1 111 ? -5.774 -18.041 2.801 1.00 70.88 111 TYR A N 1
ATOM 873 C CA . TYR A 1 111 ? -5.395 -16.802 2.113 1.00 70.88 111 TYR A CA 1
ATOM 874 C C . TYR A 1 111 ? -6.312 -16.483 0.920 1.00 70.88 111 TYR A C 1
ATOM 876 O O . TYR A 1 111 ? -6.305 -15.344 0.460 1.00 70.88 111 TYR A O 1
ATOM 884 N N . GLN A 1 112 ? -7.085 -17.462 0.434 1.00 70.25 112 GLN A N 1
ATOM 885 C CA . GLN A 1 112 ? -8.136 -17.302 -0.582 1.00 70.25 112 GLN A CA 1
ATOM 886 C C . GLN A 1 112 ? -9.543 -17.252 0.033 1.00 70.25 112 GLN A C 1
ATOM 888 O O . GLN A 1 112 ? -10.530 -17.350 -0.693 1.00 70.25 112 GLN A O 1
ATOM 893 N N . GLY A 1 113 ? -9.630 -17.124 1.361 1.00 65.69 113 GLY A N 1
ATOM 894 C CA . GLY A 1 113 ? -10.890 -17.134 2.093 1.00 65.69 113 GLY A CA 1
ATOM 895 C C . GLY A 1 113 ? -11.824 -15.973 1.743 1.00 65.69 113 GLY A C 1
ATOM 896 O O . GLY A 1 113 ? -11.468 -15.035 1.032 1.00 65.69 113 GLY A O 1
ATOM 897 N N . GLU A 1 114 ? -13.036 -16.040 2.291 1.00 60.19 114 GLU A N 1
ATOM 898 C CA . GLU A 1 114 ? -14.150 -15.130 1.989 1.00 60.19 114 GLU A CA 1
ATOM 899 C C . GLU A 1 114 ? -13.856 -13.659 2.322 1.00 60.19 114 GLU A C 1
ATOM 901 O O . GLU A 1 114 ? -14.445 -12.758 1.726 1.00 60.19 114 GLU A O 1
ATOM 906 N N . THR A 1 115 ? -12.915 -13.390 3.234 1.00 57.50 115 THR A N 1
ATOM 907 C CA . THR A 1 115 ? -12.422 -12.028 3.438 1.00 57.50 115 THR A CA 1
ATOM 908 C C . THR A 1 115 ? -11.409 -11.689 2.356 1.00 57.50 115 THR A C 1
ATOM 910 O O . THR A 1 115 ? -10.260 -12.140 2.364 1.00 57.50 115 THR A O 1
ATOM 913 N N . VAL A 1 116 ? -11.815 -10.796 1.460 1.00 53.03 116 VAL A N 1
ATOM 914 C CA . VAL A 1 116 ? -10.908 -10.139 0.523 1.00 53.03 116 VAL A CA 1
ATOM 915 C C . VAL A 1 116 ? -10.094 -9.087 1.285 1.00 53.03 116 VAL A C 1
ATOM 917 O O . VAL A 1 116 ? -10.503 -7.935 1.420 1.00 53.03 116 VAL A O 1
ATOM 920 N N . LEU A 1 117 ? -8.926 -9.479 1.803 1.00 54.53 117 LEU A N 1
ATOM 921 C CA . LEU A 1 117 ? -7.943 -8.535 2.338 1.00 54.53 117 LEU A CA 1
ATOM 922 C C . LEU A 1 117 ? -7.099 -7.993 1.175 1.00 54.53 117 LEU A C 1
ATOM 924 O O . LEU A 1 117 ? -6.121 -8.612 0.752 1.00 54.53 117 LEU A O 1
ATOM 928 N N . TYR A 1 118 ? -7.494 -6.847 0.624 1.00 53.06 118 TYR A N 1
ATOM 929 C CA . TYR A 1 118 ? -6.751 -6.216 -0.465 1.00 53.06 118 TYR A CA 1
ATOM 930 C C . TYR A 1 118 ? -5.483 -5.544 0.080 1.00 53.06 118 TYR A C 1
ATOM 932 O O . TYR A 1 118 ? -5.521 -4.434 0.606 1.00 53.06 118 TYR A O 1
ATOM 940 N N . ASN A 1 119 ? -4.356 -6.246 -0.034 1.00 48.34 119 ASN A N 1
ATOM 941 C CA . ASN A 1 119 ? -3.022 -5.724 0.247 1.00 48.34 119 ASN A CA 1
ATOM 942 C C . ASN A 1 119 ? -2.343 -5.365 -1.074 1.00 48.34 119 ASN A C 1
ATOM 944 O O . ASN A 1 119 ? -1.461 -6.089 -1.532 1.00 48.34 119 ASN A O 1
ATOM 948 N N . ASP A 1 120 ? -2.763 -4.267 -1.695 1.00 44.44 120 ASP A N 1
ATOM 949 C CA . ASP A 1 120 ? -1.906 -3.595 -2.664 1.00 44.44 120 ASP A CA 1
ATOM 950 C C . ASP A 1 120 ? -1.694 -2.145 -2.249 1.00 44.44 120 ASP A C 1
ATOM 952 O O . ASP A 1 120 ? -2.566 -1.476 -1.685 1.00 44.44 120 ASP A O 1
ATOM 956 N N . THR A 1 121 ? -0.471 -1.703 -2.481 1.00 43.91 121 THR A N 1
ATOM 957 C CA . THR A 1 121 ? 0.026 -0.391 -2.122 1.00 43.91 121 THR A CA 1
ATOM 958 C C . THR A 1 121 ? -0.677 0.609 -3.033 1.00 43.91 121 THR A C 1
ATOM 960 O O . THR A 1 121 ? -0.375 0.665 -4.211 1.00 43.91 121 THR A O 1
ATOM 963 N N . ASP A 1 122 ? -1.606 1.373 -2.458 1.00 40.12 122 ASP A N 1
ATOM 964 C CA . ASP A 1 122 ? -2.160 2.651 -2.936 1.00 40.12 122 ASP A CA 1
ATOM 965 C C . ASP A 1 122 ? -3.325 2.711 -3.948 1.00 40.12 122 ASP A C 1
ATOM 967 O O . ASP A 1 122 ? -3.873 3.805 -4.124 1.00 40.12 122 ASP A O 1
ATOM 971 N N . SER A 1 123 ? -3.817 1.612 -4.536 1.00 57.62 123 SER A N 1
ATOM 972 C CA . SER A 1 123 ? -4.997 1.715 -5.417 1.00 57.62 123 SER A CA 1
ATOM 973 C C . SER A 1 123 ? -5.776 0.417 -5.660 1.00 57.62 123 SER A C 1
ATOM 975 O O . SER A 1 123 ? -5.224 -0.675 -5.753 1.00 57.62 123 SER A O 1
ATOM 977 N N . VAL A 1 124 ? -7.100 0.555 -5.794 1.00 59.38 124 VAL A N 1
ATOM 978 C CA . VAL A 1 124 ? -8.047 -0.528 -6.110 1.00 59.38 124 VAL A CA 1
ATOM 979 C C . VAL A 1 124 ? -8.582 -0.377 -7.533 1.00 59.38 124 VAL A C 1
ATOM 981 O O . VAL A 1 124 ? -8.765 0.735 -8.036 1.00 59.38 124 VAL A O 1
ATOM 984 N N . ALA A 1 125 ? -8.845 -1.500 -8.204 1.00 66.12 125 ALA A N 1
ATOM 985 C CA . ALA A 1 1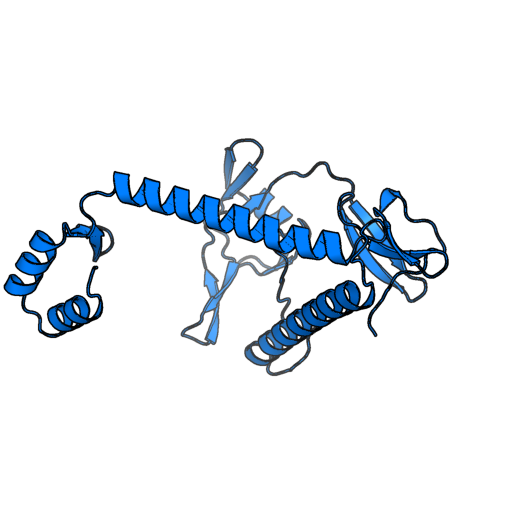25 ? -9.465 -1.483 -9.523 1.00 66.12 125 ALA A CA 1
ATOM 986 C C . ALA A 1 125 ? -10.936 -1.037 -9.431 1.00 66.12 125 ALA A C 1
ATOM 988 O O . ALA A 1 125 ? -11.635 -1.345 -8.468 1.00 66.12 125 ALA A O 1
ATOM 989 N N . SER A 1 126 ? -11.423 -0.343 -10.459 1.00 66.12 126 SER A N 1
ATOM 990 C CA . SER A 1 126 ? -12.777 0.230 -10.506 1.00 66.12 126 SER A CA 1
ATOM 991 C C . SER A 1 126 ? -13.901 -0.811 -10.374 1.00 66.12 126 SER A C 1
ATOM 993 O O . SER A 1 126 ? -14.968 -0.509 -9.850 1.00 66.12 126 SER A O 1
ATOM 995 N N . ASN A 1 127 ? -13.649 -2.052 -10.795 1.00 73.12 127 ASN A N 1
ATOM 996 C CA . ASN A 1 127 ? -14.583 -3.178 -10.725 1.00 73.12 127 ASN A CA 1
ATOM 997 C C . ASN A 1 127 ? -14.570 -3.926 -9.380 1.00 73.12 127 ASN A C 1
ATOM 999 O O . ASN A 1 127 ? -15.209 -4.968 -9.268 1.00 73.12 127 ASN A O 1
ATOM 1003 N N . THR A 1 128 ? -13.829 -3.442 -8.382 1.00 73.25 128 THR A N 1
ATOM 1004 C CA . THR A 1 128 ? -13.807 -4.050 -7.045 1.00 73.25 128 THR A CA 1
ATOM 1005 C C . THR A 1 128 ? -15.191 -3.936 -6.413 1.00 73.25 128 THR A C 1
ATOM 1007 O O . THR A 1 128 ? -15.745 -2.838 -6.373 1.00 73.25 128 THR A O 1
ATOM 1010 N N . GLY A 1 129 ? -15.739 -5.057 -5.944 1.00 78.88 129 GLY A N 1
ATOM 1011 C CA . GLY A 1 129 ? -17.011 -5.103 -5.223 1.00 78.88 129 GLY A CA 1
ATOM 1012 C C . GLY A 1 129 ? -16.862 -4.623 -3.779 1.00 78.88 129 GLY A C 1
ATOM 1013 O O . GLY A 1 129 ? -15.867 -4.922 -3.121 1.00 78.88 129 GLY A O 1
ATOM 1014 N N . ILE A 1 130 ? -17.847 -3.872 -3.299 1.00 80.88 130 ILE A N 1
ATOM 1015 C CA . ILE A 1 130 ? -17.962 -3.375 -1.932 1.00 80.88 130 ILE A CA 1
ATOM 1016 C C . ILE A 1 130 ? -19.399 -3.559 -1.439 1.00 80.88 130 ILE A C 1
ATOM 1018 O O . ILE A 1 130 ? -20.362 -3.295 -2.162 1.00 80.88 130 ILE A O 1
ATOM 1022 N N . GLU A 1 131 ? -19.537 -3.986 -0.186 1.00 83.69 131 GLU A N 1
ATOM 1023 C CA . GLU A 1 131 ? -20.832 -4.074 0.481 1.00 83.69 131 GLU A CA 1
ATOM 1024 C C . GLU A 1 131 ? -21.249 -2.710 1.032 1.00 83.69 131 GLU A C 1
ATOM 1026 O O . GLU A 1 131 ? -20.497 -2.025 1.738 1.00 83.69 131 GLU A O 1
ATOM 1031 N N . THR A 1 132 ? -22.476 -2.309 0.704 1.00 87.31 132 THR A N 1
ATOM 1032 C CA . THR A 1 132 ? -23.040 -1.021 1.112 1.00 87.31 132 THR A CA 1
ATOM 1033 C C . THR A 1 132 ? -24.411 -1.195 1.755 1.00 87.31 132 THR A C 1
ATOM 1035 O O . THR A 1 132 ? -25.032 -2.251 1.639 1.00 87.31 132 THR A O 1
ATOM 1038 N N . SER A 1 133 ? -24.915 -0.152 2.417 1.00 87.69 133 SER A N 1
ATOM 1039 C CA . SER A 1 133 ? -26.251 -0.153 3.035 1.00 87.69 133 SER A CA 1
ATOM 1040 C C . SER A 1 133 ? -27.396 -0.381 2.041 1.00 87.69 133 SER A C 1
ATOM 1042 O O . SER A 1 133 ? -28.501 -0.720 2.450 1.00 87.69 133 SER A O 1
ATOM 1044 N N . VAL A 1 134 ? -27.146 -0.202 0.740 1.00 87.75 134 VAL A N 1
ATOM 1045 C CA . VAL A 1 134 ? -28.130 -0.382 -0.340 1.00 87.75 134 VAL A CA 1
ATOM 1046 C C . VAL A 1 134 ? -27.843 -1.622 -1.199 1.00 87.75 134 VAL A C 1
ATOM 1048 O O . VAL A 1 134 ? -28.399 -1.758 -2.287 1.00 87.75 134 VAL A O 1
ATOM 1051 N N . GLY A 1 135 ? -26.970 -2.513 -0.717 1.00 86.94 135 GLY A N 1
ATOM 1052 C CA . GLY A 1 135 ? -26.560 -3.749 -1.383 1.00 86.94 135 GLY A CA 1
ATOM 1053 C C . GLY A 1 135 ? -25.127 -3.721 -1.918 1.00 86.94 135 GLY A C 1
ATOM 1054 O O . GLY A 1 135 ? -24.416 -2.715 -1.820 1.00 86.94 135 GLY A O 1
ATOM 1055 N N . SER A 1 136 ? -24.710 -4.847 -2.491 1.00 84.31 136 SER A N 1
ATOM 1056 C CA . SER A 1 136 ? -23.393 -5.010 -3.105 1.00 84.31 136 SER A CA 1
ATOM 1057 C C . SER A 1 136 ? -23.294 -4.206 -4.401 1.00 84.31 136 SER A C 1
ATOM 1059 O O . SER A 1 136 ? -24.200 -4.242 -5.237 1.00 84.31 136 SER A O 1
ATOM 1061 N N . MET A 1 137 ? -22.207 -3.461 -4.576 1.00 85.88 137 MET A N 1
ATOM 1062 C CA . MET A 1 137 ? -21.922 -2.729 -5.813 1.00 85.88 137 MET A CA 1
ATOM 1063 C C . MET A 1 137 ? -20.422 -2.591 -6.028 1.00 85.88 137 MET A C 1
ATOM 1065 O O . MET A 1 137 ? -19.624 -2.854 -5.137 1.00 85.88 137 MET A O 1
ATOM 1069 N N . THR A 1 138 ? -20.011 -2.145 -7.204 1.00 86.25 138 THR A N 1
ATOM 1070 C CA . THR A 1 138 ? -18.607 -1.839 -7.482 1.00 86.25 138 THR A CA 1
ATOM 1071 C C . THR A 1 138 ? -18.214 -0.445 -6.991 1.00 86.25 138 THR A C 1
ATOM 1073 O O . THR A 1 138 ? -19.046 0.457 -6.876 1.00 86.25 138 THR A O 1
ATOM 1076 N N . ILE A 1 139 ? -16.920 -0.226 -6.755 1.00 83.50 139 ILE A N 1
ATOM 1077 C CA . ILE A 1 139 ? -16.384 1.100 -6.403 1.00 83.50 139 ILE A CA 1
ATOM 1078 C C . ILE A 1 139 ? -16.675 2.130 -7.508 1.00 83.50 139 ILE A C 1
ATOM 1080 O O . ILE A 1 139 ? -16.947 3.290 -7.203 1.00 83.50 139 ILE A O 1
ATOM 1084 N N . GLU A 1 140 ? -16.681 1.727 -8.784 1.00 84.38 140 GLU A N 1
ATOM 1085 C CA . GLU A 1 140 ? -17.080 2.601 -9.899 1.00 84.38 140 GLU A CA 1
ATOM 1086 C C . GLU A 1 140 ? -18.558 3.000 -9.829 1.00 84.38 140 GLU A C 1
ATOM 1088 O O . GLU A 1 140 ? -18.900 4.157 -10.075 1.00 84.38 140 GLU A O 1
ATOM 1093 N N . GLU A 1 141 ? -19.446 2.065 -9.497 1.00 87.62 141 GLU A N 1
ATOM 1094 C CA . GLU A 1 141 ? -20.870 2.359 -9.314 1.00 87.62 141 GLU A CA 1
ATOM 1095 C C . GLU A 1 141 ? -21.092 3.276 -8.113 1.00 87.62 141 GLU A C 1
ATOM 1097 O O . GLU A 1 141 ? -21.842 4.247 -8.223 1.00 87.62 141 GLU A O 1
ATOM 1102 N N . LEU A 1 142 ? -20.389 3.029 -7.004 1.00 87.69 142 LEU A N 1
ATOM 1103 C CA . LEU A 1 142 ? -20.410 3.897 -5.830 1.00 87.69 142 LEU A CA 1
ATOM 1104 C C . LEU A 1 142 ? -19.920 5.311 -6.179 1.00 87.69 142 LEU A C 1
ATOM 1106 O O . LEU A 1 142 ? -20.568 6.292 -5.821 1.00 87.69 142 LEU A O 1
ATOM 1110 N N . PHE A 1 143 ? -18.832 5.419 -6.950 1.00 88.00 143 PHE A N 1
ATOM 1111 C CA . PHE A 1 143 ? -18.312 6.695 -7.440 1.00 88.00 143 PHE A CA 1
ATOM 1112 C C . PHE A 1 143 ? -19.341 7.431 -8.309 1.00 88.00 143 PHE A C 1
ATOM 1114 O O . PHE A 1 143 ? -19.573 8.625 -8.118 1.00 88.00 143 PHE A O 1
ATOM 1121 N N . LYS A 1 144 ? -19.992 6.737 -9.251 1.00 88.25 144 LYS A N 1
ATOM 1122 C CA . LYS A 1 144 ? -21.021 7.323 -10.130 1.00 88.25 144 LYS A CA 1
ATOM 1123 C C . LYS A 1 144 ? -22.281 7.750 -9.378 1.00 88.25 144 LYS A C 1
ATOM 1125 O O . LYS A 1 144 ? -22.935 8.694 -9.804 1.00 88.25 144 LYS A O 1
ATOM 1130 N N . LYS A 1 145 ? -22.602 7.089 -8.264 1.00 88.81 145 LYS A N 1
ATOM 1131 C CA . LYS A 1 145 ? -23.712 7.450 -7.371 1.00 88.81 145 LYS A CA 1
ATOM 1132 C C . LYS A 1 145 ? -23.405 8.649 -6.464 1.00 88.81 145 LYS A C 1
ATOM 1134 O O . LYS A 1 145 ? -24.240 8.990 -5.629 1.00 88.81 145 LYS A O 1
ATOM 1139 N N . GLY A 1 146 ? -22.243 9.286 -6.595 1.00 84.81 146 GLY A N 1
ATOM 1140 C CA . GLY A 1 146 ? -21.928 10.533 -5.900 1.00 84.81 146 GLY A CA 1
ATOM 1141 C C . GLY A 1 146 ? -22.931 11.644 -6.169 1.00 84.81 146 GLY A C 1
ATOM 1142 O O . GLY A 1 146 ? -23.366 11.832 -7.302 1.00 84.81 146 GLY A O 1
ATOM 1143 N N . LYS A 1 147 ? -23.256 12.418 -5.134 1.00 82.50 147 LYS A N 1
ATOM 1144 C CA . LYS A 1 147 ? -24.016 13.669 -5.271 1.00 82.50 147 LYS A CA 1
ATOM 1145 C C . LYS A 1 147 ? -23.109 14.866 -5.522 1.00 82.50 147 LYS A C 1
ATOM 1147 O O . LYS A 1 147 ? -23.480 15.780 -6.248 1.00 82.50 147 LYS A O 1
ATOM 1152 N N . LEU A 1 148 ? -21.935 14.871 -4.892 1.00 80.94 148 LEU A N 1
ATOM 1153 C CA . LEU A 1 148 ? -20.954 15.941 -5.024 1.00 80.94 148 LEU A CA 1
ATOM 1154 C C . LEU A 1 148 ? -19.700 15.390 -5.684 1.00 80.94 148 LEU A C 1
ATOM 1156 O O . LEU A 1 148 ? -19.227 14.313 -5.318 1.00 80.94 148 LEU A O 1
ATOM 1160 N N . PHE A 1 149 ? -19.155 16.162 -6.620 1.00 87.44 149 PHE A N 1
ATOM 1161 C CA . PHE A 1 149 ? -17.916 15.843 -7.310 1.00 87.44 149 PHE A CA 1
ATOM 1162 C C . PHE A 1 149 ? -16.912 16.973 -7.133 1.00 87.44 149 PHE A C 1
ATOM 1164 O O . PHE A 1 149 ? -17.250 18.150 -7.259 1.00 87.44 149 PHE A O 1
ATOM 1171 N N . LYS A 1 150 ? -15.661 16.609 -6.870 1.00 86.56 150 LYS A N 1
ATOM 1172 C CA . LYS A 1 150 ? -14.532 17.541 -6.850 1.00 86.56 150 LYS A CA 1
ATOM 1173 C C . LYS A 1 150 ? -13.450 17.008 -7.774 1.00 86.56 150 LYS A C 1
ATOM 1175 O O . LYS A 1 150 ? -13.135 15.825 -7.720 1.00 86.56 150 LYS A O 1
ATOM 1180 N N . ASN A 1 151 ? -12.874 17.870 -8.603 1.00 85.25 151 ASN A N 1
ATOM 1181 C CA . ASN A 1 151 ? -11.679 17.549 -9.376 1.00 85.25 151 ASN A CA 1
ATOM 1182 C C . ASN A 1 151 ? -10.527 18.412 -8.865 1.00 85.25 151 ASN A C 1
ATOM 1184 O O . ASN A 1 151 ? -10.687 19.620 -8.701 1.00 85.25 151 ASN A O 1
ATOM 1188 N N . ASP A 1 152 ? -9.398 17.780 -8.584 1.00 77.44 152 ASP A N 1
ATOM 1189 C CA . ASP A 1 152 ? -8.175 18.434 -8.154 1.00 77.44 152 ASP A CA 1
ATOM 1190 C C . ASP A 1 152 ? -6.998 17.857 -8.948 1.00 77.44 152 ASP A C 1
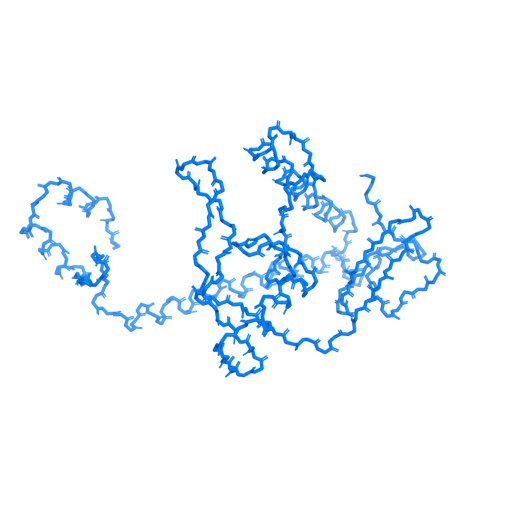ATOM 1192 O O . ASP A 1 152 ? -6.558 16.736 -8.704 1.00 77.44 152 ASP A O 1
ATOM 1196 N N . HIS A 1 153 ? -6.515 18.597 -9.949 1.00 77.38 153 HIS A N 1
ATOM 1197 C CA . HIS A 1 153 ? -5.339 18.225 -10.748 1.00 77.38 153 HIS A CA 1
ATOM 1198 C C . HIS A 1 153 ? -5.405 16.797 -11.344 1.00 77.38 153 HIS A C 1
ATOM 1200 O O . HIS A 1 153 ? -4.435 16.042 -11.290 1.00 77.38 153 HIS A O 1
ATOM 1206 N N . GLY A 1 154 ? -6.560 16.403 -11.900 1.00 71.75 154 GLY A N 1
ATOM 1207 C CA . GLY A 1 154 ? -6.756 15.082 -12.524 1.00 71.75 154 GLY A CA 1
ATOM 1208 C C . GLY A 1 154 ? -7.172 13.972 -11.551 1.00 71.75 154 GLY A C 1
ATOM 1209 O O . GLY A 1 154 ? -7.392 12.830 -11.964 1.00 71.75 154 GLY A O 1
ATOM 1210 N N . LYS A 1 155 ? -7.321 14.306 -10.266 1.00 79.75 155 LYS A N 1
ATOM 1211 C CA . LYS A 1 155 ? -7.902 13.449 -9.234 1.00 79.75 155 LYS A CA 1
ATOM 1212 C C . LYS A 1 155 ? -9.360 13.819 -9.030 1.00 79.75 155 LYS A C 1
ATOM 1214 O O . LYS A 1 155 ? -9.677 14.949 -8.668 1.00 79.75 155 LYS A O 1
ATOM 1219 N N . GLU A 1 156 ? -10.250 12.868 -9.253 1.00 86.25 156 GLU A N 1
ATOM 1220 C CA . GLU A 1 156 ? -11.685 13.056 -9.110 1.00 86.25 156 GLU A CA 1
ATOM 1221 C C . GLU A 1 156 ? -12.147 12.436 -7.784 1.00 86.25 156 GLU A C 1
ATOM 1223 O O . GLU A 1 156 ? -11.763 11.327 -7.421 1.00 86.25 156 GLU A O 1
ATOM 1228 N N . TYR A 1 157 ? -12.990 13.149 -7.056 1.00 86.81 157 TYR A N 1
ATOM 1229 C CA . TYR A 1 157 ? -13.566 12.727 -5.788 1.00 86.81 157 TYR A CA 1
ATOM 1230 C C . TYR A 1 157 ? -15.079 12.757 -5.917 1.00 86.81 157 TYR A C 1
ATOM 1232 O O . TYR A 1 157 ? -15.628 13.685 -6.511 1.00 86.81 157 TYR A O 1
ATOM 1240 N N . SER A 1 158 ? -15.731 11.761 -5.340 1.00 89.62 158 SER A N 1
ATOM 1241 C CA . SER A 1 158 ? -17.175 11.597 -5.312 1.00 89.62 158 SER A CA 1
ATOM 1242 C C . SER A 1 158 ? -17.640 11.388 -3.874 1.00 89.62 158 SER A C 1
ATOM 1244 O O . SER A 1 158 ? -17.002 10.660 -3.112 1.00 89.62 158 SER A O 1
ATOM 1246 N N . PHE A 1 159 ? -18.735 12.037 -3.491 1.00 86.25 159 PHE A N 1
ATOM 1247 C CA . PHE A 1 159 ? -19.271 11.994 -2.132 1.00 86.25 159 PHE A CA 1
ATOM 1248 C C . PHE A 1 159 ? -20.746 11.602 -2.159 1.00 86.25 159 PHE A C 1
ATOM 1250 O O . PHE A 1 159 ? -21.529 12.181 -2.920 1.00 86.25 159 PHE A O 1
ATOM 1257 N N . ASN A 1 160 ? -21.141 10.663 -1.300 1.00 87.75 160 ASN A N 1
ATOM 1258 C CA . ASN A 1 160 ? -22.542 10.340 -1.056 1.00 87.75 160 ASN A CA 1
ATOM 1259 C C . ASN A 1 160 ? -22.757 10.065 0.436 1.00 87.75 160 ASN A C 1
ATOM 1261 O O . ASN A 1 160 ? -22.197 9.129 0.995 1.00 87.75 160 ASN A O 1
ATOM 1265 N N . ASP A 1 161 ? -23.577 10.903 1.055 1.00 85.62 161 ASP A N 1
ATOM 1266 C CA . ASP A 1 161 ? -23.944 10.873 2.468 1.00 85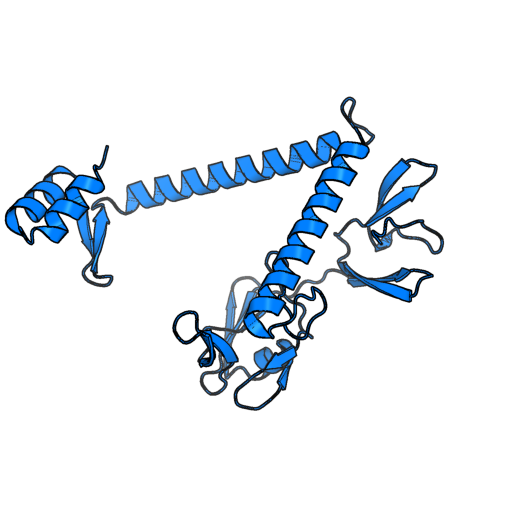.62 161 ASP A CA 1
ATOM 1267 C C . ASP A 1 161 ? -25.065 9.871 2.796 1.00 85.62 161 ASP A C 1
ATOM 1269 O O . ASP A 1 161 ? -25.282 9.556 3.962 1.00 85.62 161 ASP A O 1
ATOM 1273 N N . LEU A 1 162 ? -25.772 9.361 1.782 1.00 87.06 162 LEU A N 1
ATOM 1274 C CA . LEU A 1 162 ? -26.876 8.405 1.943 1.00 87.06 162 LEU A CA 1
ATOM 1275 C C . LEU A 1 162 ? -26.428 6.945 1.886 1.00 87.06 162 LEU A C 1
ATOM 1277 O O . LEU A 1 162 ? -27.190 6.056 2.264 1.00 87.06 162 LEU A O 1
ATOM 1281 N N . ILE A 1 163 ? -25.230 6.679 1.363 1.00 87.31 163 ILE A N 1
ATOM 1282 C CA . ILE A 1 163 ? -24.708 5.322 1.220 1.00 87.31 163 ILE A CA 1
ATOM 1283 C C . ILE A 1 163 ? -23.644 5.107 2.286 1.00 87.31 163 ILE A C 1
ATOM 1285 O O . ILE A 1 163 ? -22.669 5.848 2.367 1.00 87.31 163 ILE A O 1
ATOM 1289 N N . GLN A 1 164 ? -23.818 4.059 3.081 1.00 88.06 164 GLN A N 1
ATOM 1290 C CA . GLN A 1 164 ? -22.834 3.631 4.065 1.00 88.06 164 GLN A CA 1
ATOM 1291 C C . GLN A 1 164 ? -22.100 2.406 3.545 1.00 88.06 164 GLN A C 1
ATOM 1293 O O . GLN A 1 164 ? -22.682 1.591 2.830 1.00 88.06 164 GLN A O 1
ATOM 1298 N N . ILE A 1 165 ? -20.831 2.268 3.912 1.00 84.44 165 ILE A N 1
ATOM 1299 C CA . ILE A 1 165 ? -20.006 1.111 3.559 1.00 84.44 165 ILE A CA 1
ATOM 1300 C C . ILE A 1 165 ? -19.751 0.258 4.793 1.00 84.44 165 ILE A C 1
ATOM 1302 O O . ILE A 1 165 ? -19.727 0.761 5.920 1.00 84.44 165 ILE A O 1
ATOM 1306 N N . THR A 1 166 ? -19.532 -1.033 4.578 1.00 80.94 166 THR A N 1
ATOM 1307 C CA . THR A 1 166 ? -19.105 -1.935 5.645 1.00 80.94 166 THR A CA 1
ATOM 1308 C C . THR A 1 166 ? -17.689 -1.593 6.102 1.00 80.94 166 THR A C 1
ATOM 1310 O O . THR A 1 166 ? -16.750 -1.582 5.304 1.00 80.94 166 THR A O 1
ATOM 1313 N N . GLN A 1 167 ? -17.520 -1.362 7.399 1.00 73.00 167 GLN A N 1
ATOM 1314 C CA . GLN A 1 167 ? -16.229 -1.254 8.064 1.00 73.00 167 GLN A CA 1
ATOM 1315 C C . GLN A 1 167 ? -16.159 -2.233 9.228 1.00 73.00 167 GLN A C 1
ATOM 1317 O O . GLN A 1 167 ? -17.149 -2.486 9.913 1.00 73.00 167 GLN A O 1
ATOM 1322 N N . TYR A 1 168 ? -14.964 -2.754 9.479 1.00 69.44 168 TYR A N 1
ATOM 1323 C CA . TYR A 1 168 ? -14.707 -3.556 10.662 1.00 69.44 168 TYR A CA 1
ATOM 1324 C C . TYR A 1 168 ? -14.446 -2.653 11.872 1.00 69.44 168 TYR A C 1
ATOM 1326 O O . TYR A 1 168 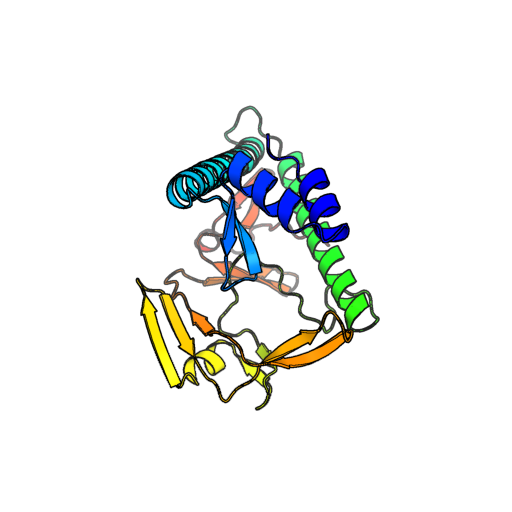? -13.601 -1.755 11.821 1.00 69.44 168 TYR A O 1
ATOM 1334 N N . ASN A 1 169 ? -15.172 -2.888 12.963 1.00 70.69 169 ASN A N 1
ATOM 1335 C CA . ASN A 1 169 ? -14.973 -2.190 14.225 1.00 70.69 169 ASN A CA 1
ATOM 1336 C C . ASN A 1 169 ? -13.990 -2.969 15.108 1.00 70.69 169 ASN A C 1
ATOM 1338 O O . ASN A 1 169 ? -14.288 -4.068 15.574 1.00 70.69 169 ASN A O 1
ATOM 1342 N N . ASN A 1 170 ? -12.831 -2.367 15.382 1.00 52.09 170 ASN A N 1
ATOM 1343 C CA . ASN A 1 170 ? -11.771 -2.984 16.184 1.00 52.09 170 ASN A CA 1
ATOM 1344 C C . ASN A 1 170 ? -12.127 -3.170 17.670 1.00 52.09 170 ASN A C 1
ATOM 1346 O O . ASN A 1 170 ? -11.430 -3.915 18.349 1.00 52.09 170 ASN A O 1
ATOM 1350 N N . TYR A 1 171 ? -13.167 -2.501 18.178 1.00 63.97 171 TYR A N 1
ATOM 1351 C CA . TYR A 1 171 ? -13.586 -2.586 19.581 1.00 63.97 171 TYR A CA 1
ATOM 1352 C C . TYR A 1 171 ? -14.700 -3.609 19.800 1.00 63.97 171 TYR A C 1
ATOM 1354 O O . TYR A 1 171 ? -14.695 -4.319 20.800 1.00 63.97 171 TYR A O 1
ATOM 1362 N N . THR A 1 172 ? -15.661 -3.680 18.877 1.00 70.38 172 THR A N 1
ATOM 1363 C CA . THR A 1 172 ? -16.793 -4.618 18.965 1.00 70.38 172 THR A CA 1
ATOM 1364 C C . THR A 1 172 ? -16.553 -5.916 18.198 1.00 70.38 172 THR A C 1
ATOM 1366 O O . THR A 1 172 ? -17.377 -6.821 18.282 1.00 70.38 172 THR A O 1
ATOM 1369 N N . HIS A 1 173 ? -15.433 -6.015 17.471 1.00 56.94 173 HIS A N 1
ATOM 1370 C CA . HIS A 1 173 ? -15.049 -7.174 16.663 1.00 56.94 173 HIS A CA 1
ATOM 1371 C C . HIS A 1 173 ? -16.148 -7.619 15.684 1.00 56.94 173 HIS A C 1
ATOM 1373 O O . HIS A 1 173 ? -16.411 -8.806 15.515 1.00 56.94 173 HIS A O 1
ATOM 1379 N N . GLY A 1 174 ? -16.793 -6.650 15.026 1.00 67.38 174 GLY A N 1
ATOM 1380 C CA . GLY A 1 174 ? -17.905 -6.892 14.108 1.00 67.38 174 GLY A CA 1
ATOM 1381 C C . GLY A 1 174 ? -17.935 -5.925 12.926 1.00 67.38 174 GLY A C 1
ATOM 1382 O O . GLY A 1 174 ? -17.273 -4.884 12.928 1.00 67.38 174 GLY A O 1
ATOM 1383 N N . ILE A 1 175 ? -18.710 -6.284 11.903 1.00 74.75 175 ILE A N 1
ATOM 1384 C CA . ILE A 1 175 ? -18.959 -5.436 10.733 1.00 74.75 175 ILE A CA 1
ATOM 1385 C C . ILE A 1 175 ? -20.048 -4.419 11.087 1.00 74.75 175 ILE A C 1
ATOM 1387 O O . ILE A 1 175 ? -21.106 -4.787 11.591 1.00 74.75 175 ILE A O 1
ATOM 1391 N N . GLN A 1 176 ? -19.799 -3.144 10.796 1.00 83.06 176 GLN A N 1
ATOM 1392 C CA . GLN A 1 176 ? -20.767 -2.061 10.953 1.00 83.06 176 GLN A CA 1
ATOM 1393 C C . GLN A 1 176 ? -20.826 -1.197 9.692 1.00 83.06 176 GLN A C 1
ATOM 1395 O O . GLN A 1 176 ? -19.821 -1.007 9.007 1.00 83.06 176 GLN A O 1
ATOM 1400 N N . TYR A 1 177 ? -22.001 -0.645 9.402 1.00 84.81 177 TYR A N 1
ATOM 1401 C CA . TYR A 1 177 ? -22.165 0.335 8.334 1.00 84.81 177 TYR A CA 1
ATOM 1402 C C . TYR A 1 177 ? -21.759 1.720 8.834 1.00 84.81 177 TYR A C 1
ATOM 1404 O O . TYR A 1 177 ? -22.256 2.191 9.855 1.00 84.81 177 TYR A O 1
ATOM 1412 N N . GLN A 1 178 ? -20.842 2.370 8.120 1.00 83.12 178 GLN A N 1
ATOM 1413 C CA . GLN A 1 178 ? -20.411 3.735 8.417 1.00 83.12 178 GLN A CA 1
ATOM 1414 C C . GLN A 1 178 ? -20.379 4.606 7.168 1.00 83.12 178 GLN A C 1
ATOM 1416 O O . GLN A 1 178 ? -20.191 4.132 6.044 1.00 83.12 178 GLN A O 1
ATOM 1421 N N . ASN A 1 179 ? -20.529 5.910 7.390 1.00 84.56 179 ASN A N 1
ATOM 1422 C CA . ASN A 1 179 ? -20.324 6.909 6.353 1.00 84.56 179 ASN A CA 1
ATOM 1423 C C . ASN A 1 179 ? -18.856 6.889 5.913 1.00 84.56 179 ASN A C 1
ATOM 1425 O O . ASN A 1 179 ? -17.945 6.783 6.738 1.00 84.56 179 ASN A O 1
ATOM 1429 N N . TYR A 1 180 ? -18.624 7.028 4.613 1.00 81.56 180 TYR A N 1
ATOM 1430 C CA . TYR A 1 180 ? -17.286 7.191 4.060 1.00 81.56 180 TYR A CA 1
ATOM 1431 C C . TYR A 1 180 ? -17.019 8.656 3.722 1.00 81.56 180 TYR A C 1
ATOM 1433 O O . TYR A 1 180 ? -17.932 9.417 3.414 1.00 81.56 180 TYR A O 1
ATOM 1441 N N . ALA A 1 181 ? -15.747 9.051 3.778 1.00 78.31 181 ALA A N 1
ATOM 1442 C CA . ALA A 1 181 ? -15.356 10.433 3.526 1.00 78.31 181 ALA A CA 1
ATOM 1443 C C . ALA A 1 181 ? -15.492 10.814 2.045 1.00 78.31 181 ALA A C 1
ATOM 1445 O O . ALA A 1 181 ? -16.064 11.851 1.751 1.00 78.31 181 ALA A O 1
ATOM 1446 N N . ALA A 1 182 ? -14.963 10.002 1.124 1.00 82.88 182 ALA A N 1
ATOM 1447 C CA . ALA A 1 182 ? -15.088 10.186 -0.323 1.00 82.88 182 ALA A CA 1
ATOM 1448 C C . ALA A 1 182 ? -14.703 8.896 -1.061 1.00 82.88 182 ALA A C 1
ATOM 1450 O O . ALA A 1 182 ? -13.866 8.135 -0.571 1.00 82.88 182 ALA A O 1
ATOM 1451 N N . VAL A 1 183 ? -15.226 8.697 -2.271 1.00 82.19 183 VAL A N 1
ATOM 1452 C CA . VAL A 1 183 ? -14.637 7.785 -3.256 1.00 82.19 183 VAL A CA 1
ATOM 1453 C C . VAL A 1 183 ? -13.688 8.583 -4.137 1.00 82.19 183 VAL A C 1
ATOM 1455 O O . VAL A 1 183 ? -14.082 9.549 -4.786 1.00 82.19 183 VAL A O 1
ATOM 1458 N N . TYR A 1 184 ? -12.426 8.178 -4.156 1.00 80.06 184 TYR A N 1
ATOM 1459 C CA . TYR A 1 184 ? -11.372 8.802 -4.944 1.00 80.06 184 TYR A CA 1
ATOM 1460 C C . TYR A 1 184 ? -11.104 7.996 -6.216 1.00 80.06 184 TYR A C 1
ATOM 1462 O O . TYR A 1 184 ? -10.956 6.775 -6.164 1.00 80.06 184 TYR A O 1
ATOM 1470 N N . ARG A 1 185 ? -10.987 8.685 -7.351 1.00 79.56 185 ARG A N 1
ATOM 1471 C CA . ARG A 1 185 ? -10.594 8.120 -8.640 1.00 79.56 185 ARG A CA 1
ATOM 1472 C C . ARG A 1 185 ? -9.471 8.947 -9.248 1.00 79.56 185 ARG A C 1
ATOM 1474 O O . ARG A 1 185 ? -9.597 10.148 -9.460 1.00 79.56 185 ARG A O 1
ATOM 1481 N N . HIS A 1 186 ? -8.399 8.269 -9.625 1.00 74.00 186 HIS A N 1
ATOM 1482 C CA . HIS A 1 186 ? -7.383 8.809 -10.517 1.00 74.00 186 HIS A CA 1
ATOM 1483 C C . HIS A 1 186 ? -7.480 8.053 -11.839 1.00 74.00 186 HIS A C 1
ATOM 1485 O O . HIS A 1 186 ? -7.290 6.836 -11.874 1.00 74.00 186 HIS A O 1
ATOM 1491 N N . LYS A 1 187 ? -7.849 8.748 -12.921 1.00 69.44 187 LYS A N 1
ATOM 1492 C CA . LYS A 1 187 ? -7.937 8.120 -14.242 1.00 69.44 187 LYS A CA 1
ATOM 1493 C C . LYS A 1 187 ? -6.536 7.912 -14.782 1.00 69.44 187 LYS A C 1
ATOM 1495 O O . LYS A 1 187 ? -5.822 8.858 -15.086 1.00 69.44 187 LYS A O 1
ATOM 1500 N N . VAL A 1 188 ? -6.173 6.648 -14.918 1.00 68.19 188 VAL A N 1
ATOM 1501 C CA . VAL A 1 188 ? -4.891 6.245 -15.470 1.00 68.19 188 VAL A CA 1
ATOM 1502 C C . VAL A 1 188 ? -5.124 5.819 -16.919 1.00 68.19 188 VAL A C 1
ATOM 1504 O O . VAL A 1 188 ? -5.915 4.915 -17.170 1.00 68.19 188 VAL A O 1
ATOM 1507 N N . THR A 1 189 ? -4.450 6.457 -17.876 1.00 65.69 189 THR A N 1
ATOM 1508 C CA . THR A 1 189 ? -4.503 6.115 -19.315 1.00 65.69 189 THR A CA 1
ATOM 1509 C C . THR A 1 189 ? -3.662 4.890 -19.683 1.00 65.69 189 THR A C 1
ATOM 1511 O O . THR A 1 189 ? -3.569 4.528 -20.853 1.00 65.69 189 THR A O 1
ATOM 1514 N N . LYS A 1 190 ? -3.055 4.242 -18.686 1.00 69.38 190 LYS A N 1
ATOM 1515 C CA . LYS A 1 190 ? -2.145 3.117 -18.880 1.00 69.38 190 LYS A CA 1
ATOM 1516 C C . LYS A 1 190 ? -2.889 1.898 -19.401 1.00 69.38 190 LYS A C 1
ATOM 1518 O O . LYS A 1 190 ? -3.929 1.512 -18.855 1.00 69.38 190 LYS A O 1
ATOM 1523 N N . LYS A 1 191 ? -2.324 1.250 -20.418 1.00 70.69 191 LYS A N 1
ATOM 1524 C CA . LYS A 1 191 ? -2.873 -0.001 -20.949 1.00 70.69 191 LYS A CA 1
ATOM 1525 C C . LYS A 1 191 ? -2.812 -1.090 -19.877 1.00 70.69 191 LYS A C 1
ATOM 1527 O O . LYS A 1 191 ? -1.822 -1.215 -19.153 1.00 70.69 191 LYS A O 1
ATOM 1532 N N . ARG A 1 192 ? -3.889 -1.872 -19.769 1.00 74.06 192 ARG A N 1
ATOM 1533 C CA . ARG A 1 192 ? -3.959 -3.062 -18.912 1.00 74.06 192 ARG A CA 1
ATOM 1534 C C . ARG A 1 192 ? -3.852 -4.314 -19.765 1.00 74.06 192 ARG A C 1
ATOM 1536 O O . ARG A 1 192 ? -4.502 -4.411 -20.802 1.00 74.06 192 ARG A O 1
ATOM 1543 N N . TYR A 1 193 ? -3.076 -5.270 -19.285 1.00 76.38 193 TYR A N 1
ATOM 1544 C CA . TYR A 1 193 ? -2.838 -6.550 -19.929 1.00 76.38 193 TYR A CA 1
ATOM 1545 C C . TYR A 1 193 ? -3.283 -7.661 -18.985 1.00 76.38 193 TYR A C 1
ATOM 1547 O O . TYR A 1 193 ? -2.950 -7.655 -17.799 1.00 76.38 193 TYR A O 1
ATOM 1555 N N . VAL A 1 194 ? -4.038 -8.620 -19.515 1.00 80.56 194 VAL A N 1
ATOM 1556 C CA . VAL A 1 194 ? -4.377 -9.852 -18.799 1.00 80.56 194 VAL A CA 1
ATOM 1557 C C . VAL A 1 194 ? -3.478 -10.950 -19.336 1.00 80.56 194 VAL A C 1
ATOM 1559 O O . VAL A 1 194 ? -3.645 -11.404 -20.466 1.00 80.56 194 VAL A O 1
ATOM 1562 N N . VAL A 1 195 ? -2.527 -11.383 -18.518 1.00 78.81 195 VAL A N 1
ATOM 1563 C CA . VAL A 1 195 ? -1.617 -12.472 -18.864 1.00 78.81 195 VAL A CA 1
ATOM 1564 C C . VAL A 1 195 ? -2.196 -13.769 -18.324 1.00 78.81 195 VAL A C 1
ATOM 1566 O O . VAL A 1 195 ? -2.413 -13.918 -17.120 1.00 78.81 195 VAL A O 1
ATOM 1569 N N . THR A 1 196 ? -2.476 -14.701 -19.234 1.00 81.75 196 THR A N 1
ATOM 1570 C CA . THR A 1 196 ? -3.010 -16.025 -18.906 1.00 81.75 196 THR A CA 1
ATOM 1571 C C . THR A 1 196 ? -1.931 -17.070 -19.147 1.00 81.75 196 THR A C 1
ATOM 1573 O O . THR A 1 196 ? -1.411 -17.196 -20.251 1.00 81.75 196 THR A O 1
ATOM 1576 N N . THR A 1 197 ? -1.584 -17.812 -18.102 1.00 80.69 197 THR A N 1
ATOM 1577 C CA . THR A 1 197 ? -0.642 -18.936 -18.187 1.00 80.69 197 THR A CA 1
ATOM 1578 C C . THR A 1 197 ? -1.326 -20.178 -18.762 1.00 80.69 197 THR A C 1
ATOM 1580 O O . THR A 1 197 ? -2.541 -20.333 -18.638 1.00 80.69 197 THR A O 1
ATOM 1583 N N . SER A 1 198 ? -0.551 -21.111 -19.322 1.00 80.00 198 SER A N 1
ATOM 1584 C CA . SER A 1 198 ? -1.056 -22.412 -19.797 1.00 80.00 198 SER A CA 1
ATOM 1585 C C . SER A 1 198 ? -1.730 -23.242 -18.696 1.00 80.00 198 SER A C 1
ATOM 1587 O O . SER A 1 198 ? -2.635 -24.018 -18.975 1.00 80.00 198 SER A O 1
ATOM 1589 N N . ALA A 1 199 ? -1.347 -23.027 -17.434 1.00 77.19 199 ALA A N 1
ATOM 1590 C CA . ALA A 1 199 ? -1.984 -23.619 -16.257 1.00 77.19 199 ALA A CA 1
ATOM 1591 C C . ALA A 1 199 ? -3.311 -22.935 -15.857 1.00 77.19 199 ALA A C 1
ATOM 1593 O O . ALA A 1 199 ? -3.817 -23.169 -14.763 1.00 77.19 199 ALA A O 1
ATOM 1594 N N . GLY A 1 200 ? -3.844 -22.025 -16.679 1.00 76.56 200 GLY A N 1
ATOM 1595 C CA . GLY A 1 200 ? -5.112 -21.330 -16.438 1.00 76.56 200 GLY A CA 1
ATOM 1596 C C . GLY A 1 200 ? -5.050 -20.179 -15.426 1.00 76.56 200 GLY A C 1
ATOM 1597 O O . GLY A 1 200 ? -6.045 -19.479 -15.243 1.00 76.56 200 GLY A O 1
ATOM 1598 N N . ARG A 1 201 ? -3.897 -19.923 -14.788 1.00 72.31 201 ARG A N 1
ATOM 1599 C CA . ARG A 1 201 ? -3.727 -18.770 -13.884 1.00 72.31 201 ARG A CA 1
ATOM 1600 C C . ARG A 1 201 ? -3.735 -17.471 -14.682 1.00 72.31 201 ARG A C 1
ATOM 1602 O O . ARG A 1 201 ? -3.049 -17.384 -15.703 1.00 72.31 201 ARG A O 1
ATOM 1609 N N . LYS A 1 202 ? -4.461 -16.470 -14.186 1.00 75.94 202 LYS A N 1
ATOM 1610 C CA . LYS A 1 202 ? -4.573 -15.136 -14.784 1.00 75.94 202 LYS A CA 1
ATOM 1611 C C . LYS A 1 202 ? -3.967 -14.098 -13.855 1.00 75.94 202 LYS A C 1
ATOM 1613 O O . LYS A 1 202 ? -4.211 -14.138 -12.652 1.00 75.94 202 LYS A O 1
ATOM 1618 N N . VAL A 1 203 ? -3.224 -13.154 -14.415 1.00 70.44 203 VAL A N 1
ATOM 1619 C CA . VAL A 1 203 ? -2.763 -11.967 -13.695 1.00 70.44 203 VAL A CA 1
ATOM 1620 C C . VAL A 1 203 ? -3.050 -10.730 -14.544 1.00 70.44 203 VAL A C 1
ATOM 1622 O O . VAL A 1 203 ? -2.844 -10.745 -15.757 1.00 70.44 203 VAL A O 1
ATOM 1625 N N . CYS A 1 204 ? -3.593 -9.683 -13.926 1.00 69.88 204 CYS A N 1
ATOM 1626 C CA . CYS A 1 204 ? -3.913 -8.420 -14.589 1.00 69.88 204 CYS A CA 1
ATOM 1627 C C . CYS A 1 204 ? -2.888 -7.370 -14.163 1.00 69.88 204 CYS A C 1
ATOM 1629 O O . CYS A 1 204 ? -2.634 -7.216 -12.971 1.00 69.88 204 CYS A O 1
ATOM 1631 N N . LEU A 1 205 ? -2.282 -6.687 -15.129 1.00 72.31 205 LEU A N 1
ATOM 1632 C CA . LEU A 1 205 ? -1.118 -5.826 -14.922 1.00 72.31 205 LEU A CA 1
ATOM 1633 C C . LEU A 1 205 ? -1.278 -4.555 -15.750 1.00 72.31 205 LEU A C 1
ATOM 1635 O O . LEU A 1 205 ? -1.869 -4.592 -16.830 1.00 72.31 205 LEU A O 1
ATOM 1639 N N . THR A 1 206 ? -0.727 -3.437 -15.289 1.00 73.44 206 THR A N 1
ATOM 1640 C CA . THR A 1 206 ? -0.565 -2.247 -16.139 1.00 73.44 206 THR A CA 1
ATOM 1641 C C . THR A 1 206 ? 0.758 -2.311 -16.902 1.00 73.44 206 THR A C 1
ATOM 1643 O O . THR A 1 206 ? 1.661 -3.043 -16.509 1.00 73.44 206 THR A O 1
ATOM 1646 N N . GLU A 1 207 ? 0.874 -1.546 -17.987 1.00 74.38 207 GLU A N 1
ATOM 1647 C CA . GLU A 1 207 ? 2.036 -1.559 -18.893 1.00 74.38 207 GLU A CA 1
ATOM 1648 C C . GLU A 1 207 ? 3.405 -1.364 -18.216 1.00 74.38 207 GLU A C 1
ATOM 1650 O O . GLU A 1 207 ? 4.392 -1.928 -18.676 1.00 74.38 207 GLU A O 1
ATOM 1655 N N . ASP A 1 208 ? 3.454 -0.650 -17.090 1.00 62.75 208 ASP A N 1
ATOM 1656 C CA . ASP A 1 208 ? 4.698 -0.360 -16.363 1.00 62.75 208 ASP A CA 1
ATOM 1657 C C . ASP A 1 208 ? 5.137 -1.488 -15.408 1.00 62.75 208 ASP A C 1
ATOM 1659 O O . ASP A 1 208 ? 6.222 -1.427 -14.827 1.00 62.75 208 ASP A O 1
ATOM 1663 N N . HIS A 1 209 ? 4.298 -2.507 -15.189 1.00 64.44 209 HIS A N 1
ATOM 1664 C CA . HIS A 1 209 ? 4.607 -3.596 -14.264 1.00 64.44 209 HIS A CA 1
ATOM 1665 C C . HIS A 1 209 ? 5.325 -4.736 -14.975 1.00 64.44 209 HIS A C 1
ATOM 1667 O O . HIS A 1 209 ? 4.713 -5.526 -15.690 1.00 64.44 209 HIS A O 1
ATOM 1673 N N . GLY A 1 210 ? 6.626 -4.858 -14.721 1.00 71.19 210 GLY A N 1
ATOM 1674 C CA . GLY A 1 210 ? 7.427 -5.954 -15.247 1.00 71.19 210 GLY A CA 1
ATOM 1675 C C . GLY A 1 210 ? 7.020 -7.323 -14.686 1.00 71.19 210 GLY A C 1
ATOM 1676 O O . GLY A 1 210 ? 6.886 -7.500 -13.472 1.00 71.19 210 GLY A O 1
ATOM 1677 N N . ILE A 1 211 ? 6.851 -8.310 -15.568 1.00 76.69 211 ILE A N 1
ATOM 1678 C CA . ILE A 1 211 ? 6.769 -9.725 -15.205 1.00 76.69 211 ILE A CA 1
ATOM 1679 C C . ILE A 1 211 ? 8.156 -10.341 -15.297 1.00 76.69 211 ILE A C 1
ATOM 1681 O O . ILE A 1 211 ? 8.840 -10.239 -16.313 1.00 76.69 211 ILE A O 1
ATOM 1685 N N . MET A 1 212 ? 8.514 -11.071 -14.248 1.00 77.88 212 MET A N 1
ATOM 1686 C CA . MET A 1 212 ? 9.711 -11.894 -14.221 1.00 77.88 212 MET A CA 1
ATOM 1687 C C . MET A 1 212 ? 9.521 -13.160 -15.062 1.00 77.88 212 MET A C 1
ATOM 1689 O O . MET A 1 212 ? 8.698 -14.025 -14.732 1.00 77.88 212 MET A O 1
ATOM 1693 N N . ILE A 1 213 ? 10.313 -13.275 -16.124 1.00 82.75 213 ILE A N 1
ATOM 1694 C CA . ILE A 1 213 ? 10.356 -14.431 -17.017 1.00 82.75 213 ILE A CA 1
ATOM 1695 C C . ILE A 1 213 ? 11.754 -15.047 -17.063 1.00 82.75 213 ILE A C 1
ATOM 1697 O O . ILE A 1 213 ? 12.751 -14.393 -16.760 1.00 82.75 213 ILE A O 1
ATOM 1701 N N . ILE A 1 214 ? 11.824 -16.310 -17.470 1.00 77.94 214 ILE A N 1
ATOM 1702 C CA . ILE A 1 214 ? 13.077 -17.007 -17.752 1.00 77.94 214 ILE A CA 1
ATOM 1703 C C . ILE A 1 214 ? 13.286 -17.022 -19.265 1.00 77.94 214 ILE A C 1
ATOM 1705 O O . ILE A 1 214 ? 12.562 -17.714 -19.982 1.00 77.94 214 ILE A O 1
ATOM 1709 N N . ASP A 1 215 ? 14.299 -16.296 -19.725 1.00 79.81 215 ASP A N 1
ATOM 1710 C CA . ASP A 1 215 ? 14.723 -16.239 -21.124 1.00 79.81 215 ASP A CA 1
ATOM 1711 C C . ASP A 1 215 ? 16.169 -16.742 -21.224 1.00 79.81 215 ASP A C 1
ATOM 1713 O O . ASP A 1 215 ? 17.065 -16.214 -20.565 1.00 79.81 215 ASP A O 1
ATOM 1717 N N . ASN A 1 216 ? 16.394 -17.829 -21.967 1.00 78.25 216 ASN A N 1
ATOM 1718 C CA . ASN A 1 216 ? 17.700 -18.498 -22.094 1.00 78.25 216 ASN A CA 1
ATOM 1719 C C . ASN A 1 216 ? 18.422 -18.775 -20.754 1.00 78.25 216 ASN A C 1
ATOM 1721 O O . ASN A 1 216 ? 19.639 -18.658 -20.649 1.00 78.25 216 ASN A O 1
ATOM 1725 N N . GLY A 1 217 ? 17.666 -19.135 -19.709 1.00 75.69 217 GLY A N 1
ATOM 1726 C CA . GLY A 1 217 ? 18.205 -19.407 -18.369 1.00 75.69 217 GLY A CA 1
ATOM 1727 C C . GLY A 1 217 ? 18.459 -18.160 -17.512 1.00 75.69 217 GLY A C 1
ATOM 1728 O O . GLY A 1 217 ? 18.809 -18.288 -16.339 1.00 75.69 217 GLY A O 1
ATOM 1729 N N . ASN A 1 218 ? 18.226 -16.962 -18.050 1.00 70.38 218 ASN A N 1
ATOM 1730 C CA . ASN A 1 218 ? 18.336 -15.702 -17.328 1.00 70.38 218 ASN A CA 1
ATOM 1731 C C . ASN A 1 218 ? 16.969 -15.220 -16.851 1.00 70.38 218 ASN A C 1
ATOM 1733 O O . ASN A 1 218 ? 15.982 -15.279 -17.580 1.00 70.38 218 ASN A O 1
ATOM 1737 N N . LEU A 1 219 ? 16.923 -14.747 -15.605 1.00 72.62 219 LEU A N 1
ATOM 1738 C CA . LEU A 1 219 ? 15.737 -14.118 -15.051 1.00 72.62 219 LEU A CA 1
ATOM 1739 C C . LEU A 1 219 ? 15.720 -12.656 -15.478 1.00 72.62 219 LEU A C 1
ATOM 1741 O O . LEU A 1 219 ? 16.540 -11.876 -15.007 1.00 72.62 219 LEU A O 1
ATOM 1745 N N . ILE A 1 220 ? 14.781 -12.300 -16.341 1.00 77.44 220 ILE A N 1
ATOM 1746 C CA . ILE A 1 220 ? 14.624 -10.933 -16.831 1.00 77.44 220 ILE A CA 1
ATOM 1747 C C . ILE A 1 220 ? 13.214 -10.433 -16.532 1.00 77.44 220 ILE A C 1
ATOM 1749 O O . ILE A 1 220 ? 12.259 -11.209 -16.474 1.00 77.44 220 ILE A O 1
ATOM 1753 N N . SER A 1 221 ? 13.086 -9.125 -16.335 1.00 76.94 221 SER A N 1
ATOM 1754 C CA . SER A 1 221 ? 11.794 -8.455 -16.199 1.00 76.94 221 SER A CA 1
ATOM 1755 C C . SER A 1 221 ? 11.375 -7.924 -17.568 1.00 76.94 221 SER A C 1
ATOM 1757 O O . SER A 1 221 ? 12.117 -7.140 -18.156 1.00 76.94 221 SER A O 1
ATOM 1759 N N . LYS A 1 222 ? 10.220 -8.356 -18.086 1.00 81.06 222 LYS A N 1
ATOM 1760 C CA . LYS A 1 222 ? 9.618 -7.816 -19.319 1.00 81.06 222 LYS A CA 1
ATOM 1761 C C . LYS A 1 222 ? 8.330 -7.082 -19.006 1.00 81.06 222 LYS A C 1
ATOM 1763 O O . LYS A 1 222 ? 7.558 -7.531 -18.154 1.00 81.06 222 LYS A O 1
ATOM 1768 N N . SER A 1 223 ? 8.069 -5.987 -19.715 1.00 81.19 223 SER A N 1
ATOM 1769 C CA . SER A 1 223 ? 6.763 -5.334 -19.614 1.00 81.19 223 SER A CA 1
ATOM 1770 C C . SER A 1 223 ? 5.671 -6.257 -20.177 1.00 81.19 223 SER A C 1
ATOM 1772 O O . SER A 1 223 ? 5.953 -7.099 -21.039 1.00 81.19 223 SER A O 1
ATOM 1774 N N . PRO A 1 224 ? 4.402 -6.108 -19.765 1.00 80.56 224 PRO A N 1
ATOM 1775 C CA . PRO A 1 224 ? 3.332 -6.949 -20.279 1.00 80.56 224 PRO A CA 1
ATOM 1776 C C . PRO A 1 224 ? 3.094 -6.768 -21.784 1.00 80.56 224 PRO A C 1
ATOM 1778 O O . PRO A 1 224 ? 2.562 -7.669 -22.426 1.00 80.56 224 PRO A O 1
ATOM 1781 N N . ALA A 1 225 ? 3.509 -5.630 -22.353 1.00 82.38 225 ALA A N 1
ATOM 1782 C CA . ALA A 1 225 ? 3.430 -5.356 -23.786 1.00 82.38 225 ALA A CA 1
ATOM 1783 C C . ALA A 1 225 ? 4.487 -6.121 -24.606 1.00 82.38 225 ALA A C 1
ATOM 1785 O O . ALA A 1 225 ? 4.316 -6.313 -25.806 1.00 82.38 225 ALA A O 1
ATOM 1786 N N . GLU A 1 226 ? 5.579 -6.544 -23.968 1.00 84.25 226 GLU A N 1
ATOM 1787 C CA . GLU A 1 226 ? 6.720 -7.215 -24.608 1.00 84.25 226 GLU A CA 1
ATOM 1788 C C . GLU A 1 226 ? 6.649 -8.744 -24.503 1.00 84.25 226 GLU A C 1
ATOM 1790 O O . GLU A 1 226 ? 7.468 -9.450 -25.100 1.00 84.25 226 GLU A O 1
ATOM 1795 N N . LEU A 1 227 ? 5.686 -9.260 -23.733 1.00 84.50 227 LEU A N 1
ATOM 1796 C CA . LEU A 1 227 ? 5.491 -10.690 -23.535 1.00 84.50 227 LEU A CA 1
ATOM 1797 C C . LEU A 1 227 ? 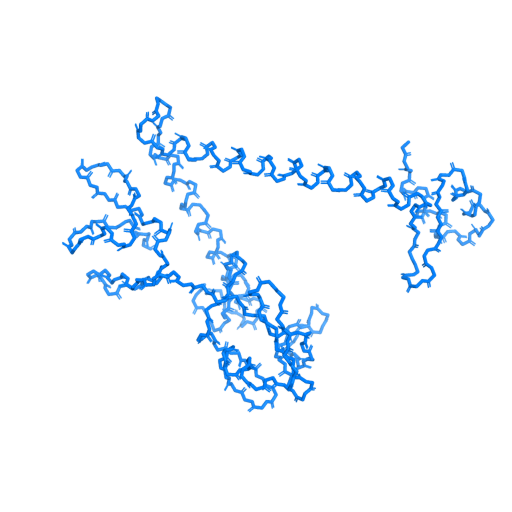5.004 -11.368 -24.808 1.00 84.50 227 LEU A C 1
ATOM 1799 O O . LEU A 1 227 ? 4.098 -10.893 -25.497 1.00 84.50 227 LEU A O 1
ATOM 1803 N N . LYS A 1 228 ? 5.567 -12.544 -25.072 1.00 86.88 228 LYS A N 1
ATOM 1804 C CA . LYS A 1 228 ? 5.177 -13.406 -26.185 1.00 86.88 228 LYS A CA 1
ATOM 1805 C C . LYS A 1 228 ? 4.558 -14.694 -25.663 1.00 86.88 228 LYS A C 1
ATOM 1807 O O . LYS A 1 228 ? 4.906 -15.199 -24.595 1.00 86.88 228 LYS A O 1
ATOM 1812 N N . ILE A 1 229 ? 3.637 -15.254 -26.444 1.00 82.75 229 ILE A N 1
ATOM 1813 C CA . ILE A 1 229 ? 3.083 -16.582 -26.168 1.00 82.75 229 ILE A CA 1
ATOM 1814 C C . ILE A 1 229 ? 4.246 -17.584 -26.171 1.00 82.75 229 ILE A C 1
ATOM 1816 O O . ILE A 1 229 ? 4.946 -17.713 -27.172 1.00 82.75 229 ILE A O 1
ATOM 1820 N N . GLY A 1 230 ? 4.454 -18.263 -25.040 1.00 81.19 230 GLY A N 1
ATOM 1821 C CA . GLY A 1 230 ? 5.567 -19.194 -24.828 1.00 81.19 230 GLY A CA 1
ATOM 1822 C C . GLY A 1 230 ? 6.622 -18.721 -23.821 1.00 81.19 230 GLY A C 1
ATOM 1823 O O . GLY A 1 230 ? 7.409 -19.551 -23.363 1.00 81.19 230 GLY A O 1
ATOM 1824 N N . ASP A 1 231 ? 6.614 -17.444 -23.417 1.00 83.94 231 ASP A N 1
ATOM 1825 C CA . ASP A 1 231 ? 7.505 -16.946 -22.362 1.00 83.94 231 ASP A CA 1
ATOM 1826 C C . ASP A 1 231 ? 7.253 -17.688 -21.035 1.00 83.94 231 ASP A C 1
ATOM 1828 O O . ASP A 1 231 ? 6.117 -17.849 -20.573 1.00 83.94 231 ASP A O 1
ATOM 1832 N N . LYS A 1 232 ? 8.334 -18.158 -20.399 1.00 82.19 232 LYS A N 1
ATOM 1833 C CA . LYS A 1 232 ? 8.265 -18.925 -19.148 1.00 82.19 232 LYS A CA 1
ATOM 1834 C C . LYS A 1 232 ? 8.215 -17.980 -17.954 1.00 82.19 232 LYS A C 1
ATOM 1836 O O . LYS A 1 232 ? 9.232 -17.421 -17.559 1.00 82.19 232 LYS A O 1
ATOM 1841 N N . ILE A 1 233 ? 7.036 -17.824 -17.362 1.00 79.69 233 ILE A N 1
ATOM 1842 C CA . ILE A 1 233 ? 6.808 -16.950 -16.203 1.00 79.69 233 ILE A CA 1
ATOM 1843 C C . ILE A 1 233 ? 7.098 -17.707 -14.902 1.00 79.69 233 ILE A C 1
ATOM 1845 O O . ILE A 1 233 ? 6.705 -18.865 -14.747 1.00 79.69 233 ILE A O 1
ATOM 1849 N N . ILE A 1 234 ? 7.733 -17.047 -13.929 1.00 70.38 234 ILE A N 1
ATOM 1850 C CA . ILE A 1 234 ? 7.918 -17.630 -12.594 1.00 70.38 234 ILE A CA 1
ATOM 1851 C C . ILE A 1 234 ? 6.603 -17.583 -11.805 1.00 70.38 234 ILE A C 1
ATOM 1853 O O . ILE A 1 234 ? 6.165 -16.520 -11.355 1.00 70.38 234 ILE A O 1
ATOM 1857 N N . SER A 1 235 ? 6.009 -18.753 -11.557 1.00 60.00 235 SER A N 1
ATOM 1858 C CA . SER A 1 235 ? 4.910 -18.922 -10.599 1.00 60.00 235 SER A CA 1
ATOM 1859 C C . SER A 1 235 ? 5.377 -19.728 -9.388 1.00 60.00 235 SER A C 1
ATOM 1861 O O . SER A 1 235 ? 5.938 -20.807 -9.562 1.00 60.00 235 SER A O 1
ATOM 1863 N N . ALA A 1 236 ? 5.112 -19.244 -8.174 1.00 46.41 236 ALA A N 1
ATOM 1864 C CA . ALA A 1 236 ? 5.218 -20.079 -6.980 1.00 46.41 236 ALA A CA 1
ATOM 1865 C C . ALA A 1 236 ? 4.022 -21.041 -6.951 1.00 46.41 236 ALA A C 1
ATOM 1867 O O . ALA A 1 236 ? 2.896 -20.600 -7.213 1.00 46.41 236 ALA A O 1
ATOM 1868 N N . GLN A 1 237 ? 4.279 -22.321 -6.666 1.00 38.81 237 GLN A N 1
ATOM 1869 C CA . GLN A 1 237 ? 3.220 -23.278 -6.342 1.00 38.81 237 GLN A CA 1
ATOM 1870 C C . GLN A 1 237 ? 2.420 -22.812 -5.114 1.00 38.81 237 GLN A C 1
ATOM 1872 O O . GLN A 1 237 ? 2.952 -22.038 -4.274 1.00 38.81 237 GLN A O 1
#

Radius of gyration: 24.86 Å; chains: 1; bounding box: 57×51×65 Å

pLDDT: mean 78.33, std 9.49, range [38.81, 92.62]